Protein AF-A0A9D9LTX4-F1 (afdb_monomer_lite)

Sequence (232 aa):
MYSLSKQFLIIIICGILFLPLTAEAMNFDKITEIGYVGSPVQSPYHGFIISGENFNSGNAYLEPNATFDHRPLKTYKKGVARFGEGNDALFCKYDFNADFNRSVSFGGENNYITTLDGNDKKIYRLQNDANLPMYVIYHNYCVTDLKIVGKTKDGKWVNYIDSKKISDAYFGGNDAYKTDGGIMYNPPVCKGDAIIITYYRWTWKGETPTEGEFKLKWDSVAEWFGIEQTVY

pLDDT: mean 81.85, std 15.96, range [44.91, 97.88]

Foldseek 3Di:
DPPPPVVVVVCVVVVVVPPPPPPPWKWWDWKAFQWKWAFPPPDLPFAIQIPNFPDWPFDWDFDPPDDDPNDTTTHGQWTKTWTDDDQFIKIKTWHCPPDPQRKIFIWGDVDTADIDRRHIWTKIFIDIPVRWTWIWTDHQDAQWTTWIWTADPVGHIYTQDTSQVVCCVPVPHDQCPPPFWHKDWDDWTGDTQWIKIKMWIDTPPPDDIKIWIWTWGADPVVRHTDIDIDID

Structure (mmCIF, N/CA/C/O backbone):
data_AF-A0A9D9LTX4-F1
#
_entry.id   AF-A0A9D9LTX4-F1
#
loop_
_atom_site.group_PDB
_atom_site.id
_atom_site.type_symbol
_atom_site.label_atom_id
_atom_site.label_alt_id
_atom_site.label_comp_id
_atom_site.label_asym_id
_atom_site.label_entity_id
_atom_site.label_seq_id
_atom_site.pdbx_PDB_ins_code
_atom_site.Cartn_x
_atom_site.Cartn_y
_atom_site.Cartn_z
_atom_site.occupancy
_atom_site.B_iso_or_equiv
_atom_site.auth_seq_id
_atom_site.auth_comp_id
_atom_site.auth_asym_id
_atom_site.auth_atom_id
_atom_site.pdbx_PDB_model_num
ATOM 1 N N . MET A 1 1 ? -33.868 12.968 58.489 1.00 49.03 1 MET A N 1
ATOM 2 C CA . MET A 1 1 ? -33.720 13.689 57.203 1.00 49.03 1 MET A CA 1
ATOM 3 C C . MET A 1 1 ? -32.295 13.507 56.655 1.00 49.03 1 MET A C 1
ATOM 5 O O . MET A 1 1 ? -31.517 14.434 56.735 1.00 49.03 1 MET A O 1
ATOM 9 N N . TYR A 1 2 ? -31.908 12.325 56.143 1.00 44.91 2 TYR A N 1
ATOM 10 C CA . TYR A 1 2 ? -30.586 12.115 55.492 1.00 44.91 2 TYR A CA 1
ATOM 11 C C . TYR A 1 2 ? -30.590 10.981 54.436 1.00 44.91 2 TYR A C 1
ATOM 13 O O . TYR A 1 2 ? -29.561 10.374 54.162 1.00 44.91 2 TYR A O 1
ATOM 21 N N . SER A 1 3 ? -31.746 10.656 53.839 1.00 54.06 3 SER A N 1
ATOM 22 C CA . SER A 1 3 ? -31.863 9.498 52.927 1.00 54.06 3 SER A CA 1
ATOM 23 C C . SER A 1 3 ? -31.797 9.847 51.434 1.00 54.06 3 SER A C 1
ATOM 25 O O . SER A 1 3 ? -31.506 8.965 50.632 1.00 54.06 3 SER A O 1
ATOM 27 N N . LEU A 1 4 ? -32.052 11.102 51.040 1.00 52.03 4 LEU A N 1
ATOM 28 C CA . LEU A 1 4 ? -32.116 11.466 49.617 1.00 52.03 4 LEU A CA 1
ATOM 29 C C . LEU A 1 4 ? -30.736 11.633 48.956 1.00 52.03 4 LEU A C 1
ATOM 31 O O . LEU A 1 4 ? -30.603 11.374 47.764 1.00 52.03 4 LEU A O 1
ATOM 35 N N . SER A 1 5 ? -29.692 12.016 49.702 1.00 57.12 5 SER A N 1
ATOM 36 C CA . SER A 1 5 ? -28.378 12.318 49.106 1.00 57.12 5 SER A CA 1
ATOM 37 C C . SER A 1 5 ? -27.599 11.074 48.663 1.00 57.12 5 SER A C 1
ATOM 39 O O . SER A 1 5 ? -26.869 11.130 47.678 1.00 57.12 5 SER A O 1
ATOM 41 N N . LYS A 1 6 ? -27.781 9.929 49.337 1.00 51.69 6 LYS A N 1
ATOM 42 C CA . LYS A 1 6 ? -27.117 8.664 48.967 1.00 51.69 6 LYS A CA 1
ATOM 43 C C . LYS A 1 6 ? -27.754 7.997 47.746 1.00 51.69 6 LYS A C 1
ATOM 45 O O . LYS A 1 6 ? -27.035 7.433 46.930 1.00 51.69 6 LYS A O 1
ATOM 50 N N . GLN A 1 7 ? -29.076 8.094 47.593 1.00 56.03 7 GLN A N 1
ATOM 51 C CA . GLN A 1 7 ? -29.782 7.545 46.428 1.00 56.03 7 GLN A CA 1
ATOM 52 C C . GLN A 1 7 ? -29.447 8.316 45.144 1.00 56.03 7 GLN A C 1
ATOM 54 O O . GLN A 1 7 ? -29.228 7.696 44.108 1.00 56.03 7 GLN A O 1
ATOM 59 N N . PHE A 1 8 ? -29.300 9.643 45.223 1.00 57.28 8 PHE A N 1
ATOM 60 C CA . PHE A 1 8 ? -28.865 10.461 44.084 1.00 57.28 8 PHE A CA 1
ATOM 61 C C . PHE A 1 8 ? -27.435 10.137 43.626 1.00 57.28 8 PHE A C 1
ATOM 63 O O . PHE A 1 8 ? -27.173 10.067 42.428 1.00 57.28 8 PHE A O 1
ATOM 70 N N . LEU A 1 9 ? -26.516 9.882 44.564 1.00 56.31 9 LEU A N 1
ATOM 71 C CA . LEU A 1 9 ? -25.128 9.541 44.238 1.00 56.31 9 LEU A CA 1
ATOM 72 C C . LEU A 1 9 ? -25.011 8.168 43.547 1.00 56.31 9 LEU A C 1
ATOM 74 O O . LEU A 1 9 ? -24.238 8.017 42.606 1.00 56.31 9 LEU A O 1
ATOM 78 N N . ILE A 1 10 ? -25.809 7.183 43.976 1.00 59.06 10 ILE A N 1
ATOM 79 C CA . ILE A 1 10 ? -25.837 5.837 43.378 1.00 59.06 10 ILE A CA 1
ATOM 80 C C . ILE A 1 10 ? -26.387 5.881 41.946 1.00 59.06 10 ILE A C 1
ATOM 82 O O . ILE A 1 10 ? -25.838 5.226 41.067 1.00 59.06 10 ILE A O 1
ATOM 86 N N . ILE A 1 11 ? -27.413 6.696 41.682 1.00 59.97 11 ILE A N 1
ATOM 87 C CA . ILE A 1 11 ? -27.980 6.853 40.332 1.00 59.97 11 ILE A CA 1
ATOM 88 C C . ILE A 1 11 ? -26.972 7.505 39.375 1.00 59.97 11 ILE A C 1
ATOM 90 O O . ILE A 1 11 ? -26.876 7.085 38.226 1.00 59.97 11 ILE A O 1
ATOM 94 N N . ILE A 1 12 ? -26.175 8.473 39.839 1.00 59.88 12 ILE A N 1
ATOM 95 C CA . ILE A 1 12 ? -25.130 9.109 39.018 1.00 59.88 12 ILE A CA 1
ATOM 96 C C . ILE A 1 12 ? -23.986 8.127 38.728 1.00 59.88 12 ILE A C 1
ATOM 98 O O . ILE A 1 12 ? -23.536 8.034 37.589 1.00 59.88 12 ILE A O 1
ATOM 102 N N . ILE A 1 13 ? -23.550 7.345 39.721 1.00 58.16 13 ILE A N 1
ATOM 103 C CA . ILE A 1 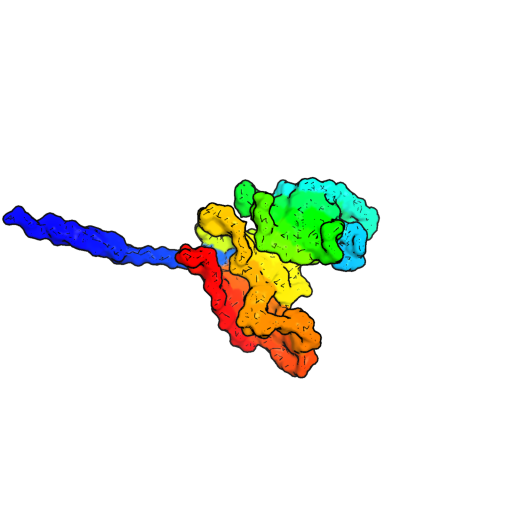13 ? -22.494 6.338 39.533 1.00 58.16 13 ILE A CA 1
ATOM 104 C C . ILE A 1 13 ? -22.964 5.225 38.584 1.00 58.16 13 ILE A C 1
ATOM 106 O O . ILE A 1 13 ? -22.226 4.852 37.677 1.00 58.16 13 ILE A O 1
ATOM 110 N N . CYS A 1 14 ? -24.203 4.742 38.713 1.00 54.53 14 CYS A N 1
ATOM 111 C CA . CYS A 1 14 ? -24.768 3.780 37.765 1.00 54.53 14 CYS A CA 1
ATOM 112 C C . CYS A 1 14 ? -24.981 4.397 36.370 1.00 54.53 14 CYS A C 1
ATOM 114 O O . CYS A 1 14 ? -24.669 3.752 35.378 1.00 54.53 14 CYS A O 1
ATOM 116 N N . GLY A 1 15 ? -25.433 5.650 36.267 1.00 54.94 15 GLY A N 1
ATOM 117 C CA . GLY A 1 15 ? -25.633 6.333 34.983 1.00 54.94 15 GLY A CA 1
ATOM 118 C C . GLY A 1 15 ? -24.342 6.558 34.188 1.00 54.94 15 GLY A C 1
ATOM 119 O O . GLY A 1 15 ? -24.368 6.498 32.964 1.00 54.94 15 GLY A O 1
ATOM 120 N N . ILE A 1 16 ? -23.207 6.753 34.867 1.00 55.53 16 ILE A N 1
ATOM 121 C CA . ILE A 1 16 ? -21.886 6.900 34.230 1.00 55.53 16 ILE A CA 1
ATOM 122 C C . ILE A 1 16 ? -21.288 5.530 33.854 1.00 55.53 16 ILE A C 1
ATOM 124 O O . ILE A 1 16 ? -20.602 5.423 32.841 1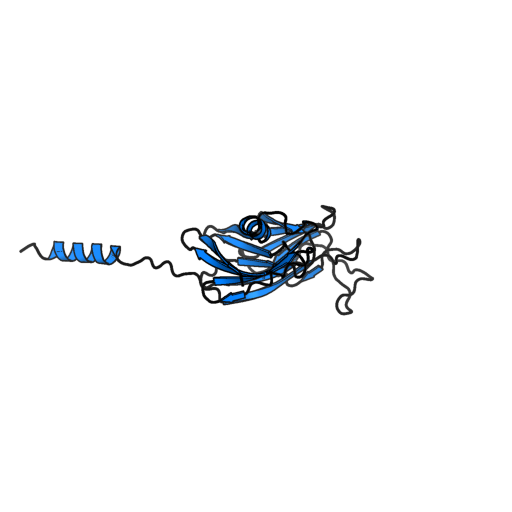.00 55.53 16 ILE A O 1
ATOM 128 N N . LEU A 1 17 ? -21.577 4.470 34.620 1.00 52.78 17 LEU A N 1
ATOM 129 C CA . LEU A 1 17 ? -21.091 3.105 34.354 1.00 52.78 17 LEU A CA 1
ATOM 130 C C . LEU A 1 17 ? -21.874 2.359 33.257 1.00 52.78 17 LEU A C 1
ATOM 132 O O . LEU A 1 17 ? -21.410 1.322 32.789 1.00 52.78 17 LEU A O 1
ATOM 136 N N . PHE A 1 18 ? -23.037 2.873 32.846 1.00 49.69 18 PHE A N 1
ATOM 137 C CA . PHE A 1 18 ? -23.875 2.307 31.781 1.00 49.69 18 PHE A CA 1
ATOM 138 C C . PHE A 1 18 ? -23.907 3.146 30.504 1.00 49.69 18 PHE A C 1
ATOM 140 O O . PHE A 1 18 ? -24.736 2.877 29.638 1.00 49.69 18 PHE A O 1
ATOM 147 N N . LEU A 1 19 ? -23.015 4.127 30.336 1.00 49.72 19 LEU A N 1
ATOM 148 C CA . LEU A 1 19 ? -22.720 4.584 28.984 1.00 49.72 19 LEU A CA 1
ATOM 149 C C . LEU A 1 19 ? -22.001 3.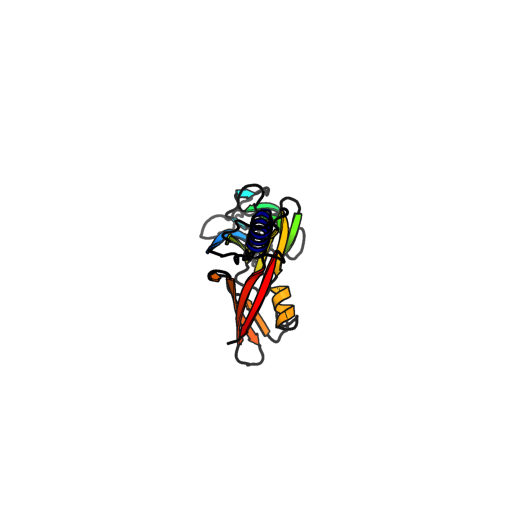419 28.300 1.00 49.72 19 LEU A C 1
ATOM 151 O O . LEU A 1 19 ? -20.870 3.118 28.696 1.00 49.72 19 LEU A O 1
ATOM 155 N N . PRO A 1 20 ? -22.618 2.717 27.327 1.00 47.72 20 PRO A N 1
ATOM 156 C CA . PRO A 1 20 ? -21.822 1.860 26.479 1.00 47.72 20 PRO A CA 1
ATOM 157 C C . PRO A 1 20 ? -20.746 2.776 25.904 1.00 47.72 20 PRO A C 1
ATOM 159 O O . PRO A 1 20 ? -21.056 3.772 25.250 1.00 47.72 20 PRO A O 1
ATOM 162 N N . LEU A 1 21 ? -19.478 2.472 26.176 1.00 48.31 21 LEU A N 1
ATOM 163 C CA . LEU A 1 21 ? -18.427 2.836 25.244 1.00 48.31 21 LEU A CA 1
ATOM 164 C C . LEU A 1 21 ? -18.799 2.100 23.960 1.00 48.31 21 LEU A C 1
ATOM 166 O O . LEU A 1 21 ? -18.381 0.967 23.733 1.00 48.31 21 LEU A O 1
ATOM 170 N N . THR A 1 22 ? -19.697 2.689 23.173 1.00 51.16 22 THR A N 1
ATOM 171 C CA . THR A 1 22 ? -19.919 2.276 21.806 1.00 51.16 22 THR A CA 1
ATOM 172 C C . THR A 1 22 ? -18.599 2.577 21.135 1.00 51.16 22 THR A C 1
ATOM 174 O O . THR A 1 22 ? -18.279 3.726 20.843 1.00 51.16 22 THR A O 1
ATOM 177 N N . ALA A 1 23 ? -17.777 1.542 21.004 1.00 60.19 23 ALA A N 1
ATOM 178 C CA . ALA A 1 23 ? -16.725 1.513 20.018 1.00 60.19 23 ALA A CA 1
ATOM 179 C C . ALA A 1 23 ? -17.424 1.712 18.672 1.00 60.19 23 ALA A C 1
ATOM 181 O O . ALA A 1 23 ? -17.946 0.762 18.091 1.00 60.19 23 ALA A O 1
ATOM 182 N N . GLU A 1 24 ? -17.566 2.968 18.251 1.00 69.94 24 GLU A N 1
ATOM 183 C CA . GLU A 1 24 ? -18.076 3.270 16.926 1.00 69.94 24 GLU A CA 1
ATOM 184 C C . GLU A 1 24 ? -17.109 2.630 15.932 1.00 69.94 24 GLU A C 1
ATOM 186 O O . GLU A 1 24 ? -15.892 2.833 15.996 1.00 69.94 24 GLU A O 1
ATOM 191 N N . ALA A 1 25 ? -17.651 1.761 15.079 1.00 81.56 25 ALA A N 1
ATOM 192 C CA . ALA A 1 25 ? -16.871 1.127 14.036 1.00 81.56 25 ALA A CA 1
ATOM 193 C C . ALA A 1 25 ? -16.362 2.221 13.092 1.00 81.56 25 ALA A C 1
ATOM 195 O O . ALA A 1 25 ? -17.138 3.069 12.654 1.00 81.56 25 ALA A O 1
ATOM 196 N N . MET A 1 26 ? -15.061 2.201 12.801 1.00 91.38 26 MET A N 1
ATOM 197 C CA . MET A 1 26 ? -14.450 3.152 11.875 1.00 91.38 26 MET A CA 1
ATOM 198 C C . MET A 1 26 ? -15.108 3.021 10.504 1.00 91.38 26 MET A C 1
ATOM 200 O O . MET A 1 26 ? -15.151 1.923 9.944 1.00 91.38 26 MET A O 1
ATOM 204 N N . ASN A 1 27 ? -15.578 4.136 9.953 1.00 94.00 27 ASN A N 1
ATOM 205 C CA . ASN A 1 27 ? -16.075 4.174 8.587 1.00 94.00 27 ASN A CA 1
ATOM 206 C C . ASN A 1 27 ? -14.956 4.532 7.618 1.00 94.00 27 ASN A C 1
ATOM 208 O O . ASN A 1 27 ? -14.113 5.394 7.878 1.00 94.00 27 ASN A O 1
ATOM 212 N N . PHE A 1 28 ? -15.003 3.895 6.455 1.00 95.06 28 PHE A N 1
ATOM 213 C CA . PHE A 1 28 ? -14.122 4.153 5.333 1.00 95.06 28 PHE A CA 1
ATOM 214 C C . PHE A 1 28 ? -14.908 4.851 4.228 1.00 95.06 28 PHE A C 1
ATOM 216 O O . PHE A 1 28 ? -15.938 4.354 3.775 1.00 95.06 28 PHE A O 1
ATOM 223 N N . ASP A 1 29 ? -14.406 5.998 3.778 1.00 92.38 29 ASP A N 1
ATOM 224 C CA . ASP A 1 29 ? -15.062 6.802 2.741 1.00 92.38 29 ASP A CA 1
ATOM 225 C C . ASP A 1 29 ? -14.606 6.351 1.348 1.00 92.38 29 ASP A C 1
ATOM 227 O O . ASP A 1 29 ? -15.353 5.743 0.581 1.00 92.38 29 ASP A O 1
ATOM 231 N N . LYS A 1 30 ? -13.326 6.575 1.035 1.00 93.44 30 LYS A N 1
ATOM 232 C CA . LYS A 1 30 ? -12.768 6.293 -0.291 1.00 93.44 30 LYS A CA 1
ATOM 233 C C . LYS A 1 30 ? -11.300 5.900 -0.265 1.00 93.44 30 LYS A C 1
ATOM 235 O O . LYS A 1 30 ? -10.542 6.272 0.631 1.00 93.44 30 LYS A O 1
ATOM 240 N N . ILE A 1 31 ? -10.896 5.211 -1.327 1.00 95.19 31 ILE A N 1
ATOM 241 C CA . ILE A 1 31 ? -9.507 4.881 -1.650 1.00 95.19 31 ILE A CA 1
ATOM 242 C C . ILE A 1 31 ? -9.131 5.701 -2.886 1.00 95.19 31 ILE A C 1
ATOM 244 O O . ILE A 1 31 ? -9.703 5.515 -3.956 1.00 95.19 31 ILE A O 1
ATOM 248 N N . THR A 1 32 ? -8.210 6.653 -2.730 1.00 95.25 32 THR A N 1
ATOM 249 C CA . THR A 1 32 ? -7.804 7.573 -3.812 1.00 95.25 32 THR A CA 1
ATOM 250 C C . THR A 1 32 ? -6.368 7.291 -4.222 1.00 95.25 32 THR A C 1
ATOM 252 O O . THR A 1 32 ? -5.506 7.250 -3.350 1.00 95.25 32 THR A O 1
ATOM 255 N N . GLU A 1 33 ? -6.092 7.119 -5.517 1.00 95.31 33 GLU A N 1
ATOM 256 C CA . GLU A 1 33 ? -4.716 6.970 -6.015 1.00 95.31 33 GLU A CA 1
ATOM 257 C C . GLU A 1 33 ? -3.953 8.277 -5.761 1.00 95.31 33 GLU A C 1
ATOM 259 O O . GLU A 1 33 ? -4.426 9.354 -6.119 1.00 95.31 33 GLU A O 1
ATOM 264 N N . ILE A 1 34 ? -2.798 8.188 -5.105 1.00 96.25 34 ILE A N 1
ATOM 265 C CA . ILE A 1 34 ? -1.944 9.341 -4.787 1.00 96.25 34 ILE A CA 1
ATOM 266 C C . ILE A 1 34 ? -0.558 9.231 -5.408 1.00 96.25 34 ILE A C 1
ATOM 268 O O . ILE A 1 34 ? 0.210 10.184 -5.350 1.00 96.25 34 ILE A O 1
ATOM 272 N N . GLY A 1 35 ? -0.209 8.080 -5.973 1.00 95.19 35 GLY A N 1
ATOM 273 C CA . GLY A 1 35 ? 1.070 7.940 -6.629 1.00 95.19 35 GLY A CA 1
ATOM 274 C C . GLY A 1 35 ? 1.341 6.553 -7.164 1.00 95.19 35 GLY A C 1
ATOM 275 O O . GLY A 1 35 ? 0.528 5.633 -7.068 1.00 95.19 35 GLY A O 1
ATOM 276 N N . TYR A 1 36 ? 2.526 6.435 -7.735 1.00 93.19 36 TYR A N 1
ATOM 277 C CA . TYR A 1 36 ? 2.998 5.249 -8.415 1.00 93.19 36 TYR A CA 1
ATOM 278 C C . TYR A 1 36 ? 4.510 5.123 -8.252 1.00 93.19 36 TYR A C 1
ATOM 280 O O . TYR A 1 36 ? 5.230 6.124 -8.301 1.00 93.19 36 TYR A O 1
ATOM 288 N N . VAL A 1 37 ? 4.977 3.888 -8.086 1.00 91.25 37 VAL A N 1
ATOM 289 C CA . VAL A 1 37 ? 6.390 3.512 -8.132 1.00 91.25 37 VAL A CA 1
ATOM 290 C C . VAL A 1 37 ? 6.506 2.214 -8.914 1.00 91.25 37 VAL A C 1
ATOM 292 O O . VAL A 1 37 ? 5.950 1.199 -8.509 1.00 91.25 37 VAL A O 1
ATOM 295 N N . GLY A 1 38 ? 7.259 2.212 -10.005 1.00 87.31 38 GLY A N 1
ATOM 296 C CA . GLY A 1 38 ? 7.461 0.993 -10.781 1.00 87.31 38 GLY A CA 1
ATOM 297 C C . GLY A 1 38 ? 8.681 1.072 -11.677 1.00 87.31 38 GLY A C 1
ATOM 298 O O . GLY A 1 38 ? 9.000 2.131 -12.206 1.00 87.31 38 GLY A O 1
ATOM 299 N N . SER A 1 39 ? 9.375 -0.044 -11.854 1.00 78.75 39 SER A N 1
ATOM 300 C CA . SER A 1 39 ? 10.361 -0.217 -12.915 1.00 78.75 39 SER A CA 1
ATOM 301 C C . SER A 1 39 ? 9.726 -1.053 -14.029 1.00 78.75 39 SER A C 1
ATOM 303 O O . SER A 1 39 ? 9.216 -2.136 -13.744 1.00 78.75 39 SER A O 1
ATOM 305 N N . PRO A 1 40 ? 9.746 -0.598 -15.293 1.00 67.31 40 PRO A N 1
ATOM 306 C CA . PRO A 1 40 ? 9.158 -1.360 -16.384 1.00 67.31 40 PRO A CA 1
ATOM 307 C C . PRO A 1 40 ? 9.880 -2.706 -16.548 1.00 67.31 40 PRO A C 1
ATOM 309 O O . PRO A 1 40 ? 11.090 -2.771 -16.787 1.00 67.31 40 PRO A O 1
ATOM 312 N N . VAL A 1 41 ? 9.103 -3.787 -16.444 1.00 58.03 41 VAL A N 1
ATOM 313 C CA . VAL A 1 41 ? 9.568 -5.187 -16.382 1.00 58.03 41 VAL A CA 1
ATOM 314 C C . VAL A 1 41 ? 10.417 -5.591 -17.597 1.00 58.03 41 VAL A C 1
ATOM 316 O O . VAL A 1 41 ? 11.310 -6.427 -17.489 1.00 58.03 41 VAL A O 1
ATOM 319 N N . GLN A 1 42 ? 10.185 -4.978 -18.760 1.00 55.62 42 GLN A N 1
ATOM 320 C CA . GLN A 1 42 ? 10.788 -5.399 -20.029 1.00 55.62 42 GLN A CA 1
ATOM 321 C C . GLN A 1 42 ? 12.134 -4.743 -20.367 1.00 55.62 42 GLN A C 1
ATOM 323 O O . GLN A 1 42 ? 12.657 -4.989 -21.452 1.00 55.62 42 GLN A O 1
ATOM 328 N N . SER A 1 43 ? 12.727 -3.937 -19.479 1.00 56.00 43 SER A N 1
ATOM 329 C CA . SER A 1 43 ? 14.043 -3.355 -19.762 1.00 56.00 43 SER A CA 1
ATOM 330 C C . SER A 1 43 ? 15.016 -3.451 -18.585 1.00 56.00 43 SER A C 1
ATOM 332 O O . SER A 1 43 ? 14.722 -2.976 -17.483 1.00 56.00 43 SER A O 1
ATOM 334 N N . PRO A 1 44 ? 16.207 -4.045 -18.788 1.00 54.19 44 PRO A N 1
ATOM 335 C CA . PRO A 1 44 ? 17.265 -4.105 -17.783 1.00 54.19 44 PRO A CA 1
ATOM 336 C C . PRO A 1 44 ? 17.937 -2.754 -17.499 1.00 54.19 44 PRO A C 1
ATOM 338 O O . PRO A 1 44 ? 18.729 -2.669 -16.565 1.00 54.19 44 PRO A O 1
ATOM 341 N N . TYR A 1 45 ? 17.619 -1.702 -18.260 1.00 57.56 45 TYR A N 1
ATOM 342 C CA . TYR A 1 45 ? 18.286 -0.398 -18.161 1.00 57.56 45 TYR A CA 1
ATOM 343 C C . TYR A 1 45 ? 17.440 0.695 -17.493 1.00 57.56 45 TYR A C 1
ATOM 345 O O . TYR A 1 45 ? 17.972 1.750 -17.138 1.00 57.56 45 TYR A O 1
ATOM 353 N N . HIS A 1 46 ? 16.150 0.429 -17.272 1.00 72.06 46 HIS A N 1
ATOM 354 C CA . HIS A 1 46 ? 15.199 1.456 -16.863 1.00 72.06 46 HIS A CA 1
ATOM 355 C C . HIS A 1 46 ? 15.134 1.558 -15.342 1.00 72.06 46 HIS A C 1
ATOM 357 O O . HIS A 1 46 ? 14.729 0.608 -14.672 1.00 72.06 46 HIS A O 1
ATOM 363 N N . GLY A 1 47 ? 15.488 2.725 -14.800 1.00 83.94 47 GLY A N 1
ATOM 364 C CA . GLY A 1 47 ? 15.301 3.031 -13.383 1.00 83.94 47 GLY A CA 1
ATOM 365 C C . GLY A 1 47 ? 13.823 3.002 -12.970 1.00 83.94 47 GLY A C 1
ATOM 366 O O . GLY A 1 47 ? 12.927 2.677 -13.749 1.00 83.94 47 GLY A O 1
ATOM 367 N N . PHE A 1 48 ? 13.546 3.374 -11.729 1.00 88.56 48 PHE A N 1
ATOM 368 C CA . PHE A 1 48 ? 12.181 3.545 -11.252 1.00 88.56 48 PHE A CA 1
ATOM 369 C C . PHE A 1 48 ? 11.518 4.750 -11.908 1.00 88.56 48 PHE A C 1
ATOM 371 O O . PHE A 1 48 ? 12.102 5.830 -11.976 1.00 88.56 48 PHE A O 1
ATOM 378 N N . ILE A 1 49 ? 10.282 4.563 -12.342 1.00 89.56 49 ILE A N 1
ATOM 379 C CA . ILE A 1 49 ? 9.319 5.613 -12.639 1.00 89.56 49 ILE A CA 1
ATOM 380 C C . ILE A 1 49 ? 8.587 5.909 -11.333 1.00 89.56 49 ILE A C 1
ATOM 382 O O . ILE A 1 49 ? 8.107 4.995 -10.660 1.00 89.56 49 ILE A O 1
ATOM 386 N N . ILE A 1 50 ? 8.527 7.187 -10.976 1.00 91.81 50 ILE A N 1
ATOM 387 C CA . ILE A 1 50 ? 7.880 7.679 -9.762 1.00 91.81 50 ILE A CA 1
ATOM 388 C C . ILE A 1 50 ? 6.984 8.840 -10.176 1.00 91.81 50 ILE A C 1
ATOM 390 O O . ILE A 1 50 ? 7.413 9.695 -10.954 1.00 91.81 50 ILE A O 1
ATOM 394 N N . SER A 1 51 ? 5.733 8.827 -9.721 1.00 92.38 51 SER A N 1
ATOM 395 C CA . SER A 1 51 ? 4.787 9.912 -9.991 1.00 92.38 51 SER A CA 1
ATOM 396 C C . SER A 1 51 ? 3.792 10.100 -8.854 1.00 92.38 51 SER A C 1
ATOM 398 O O . SER A 1 51 ? 3.408 9.127 -8.206 1.00 92.38 51 SER A O 1
ATOM 400 N N . GLY A 1 52 ? 3.308 11.332 -8.676 1.00 93.50 52 GLY A N 1
ATOM 401 C CA . GLY A 1 52 ? 2.359 11.705 -7.618 1.00 93.50 52 GLY A CA 1
ATOM 402 C C . GLY A 1 52 ? 3.026 11.990 -6.269 1.00 93.50 52 GLY A C 1
ATOM 403 O O . GLY A 1 52 ? 2.358 12.338 -5.299 1.00 93.50 52 GLY A O 1
ATOM 404 N N . GLU A 1 53 ? 4.349 11.880 -6.194 1.00 94.50 53 GLU A N 1
ATOM 405 C CA . GLU A 1 53 ? 5.112 12.180 -4.998 1.00 94.50 53 GLU A CA 1
ATOM 406 C C . GLU A 1 53 ? 5.180 13.689 -4.716 1.00 94.50 53 GLU A C 1
ATOM 408 O O . GLU A 1 53 ? 5.333 14.519 -5.611 1.00 94.50 53 GLU A O 1
ATOM 413 N N . ASN A 1 54 ? 5.127 14.056 -3.436 1.00 95.31 54 ASN A N 1
ATOM 414 C CA . ASN A 1 54 ? 5.343 15.429 -2.977 1.00 95.31 54 ASN A CA 1
ATOM 415 C C . ASN A 1 54 ? 6.836 15.788 -2.924 1.00 95.31 54 ASN A C 1
ATOM 417 O O . ASN A 1 54 ? 7.196 16.963 -2.876 1.00 95.31 54 ASN A O 1
ATOM 421 N N . PHE A 1 55 ? 7.701 14.776 -2.861 1.00 94.81 55 PHE A N 1
ATOM 422 C CA . PHE A 1 55 ? 9.149 14.924 -2.792 1.00 94.81 55 PHE A CA 1
ATOM 423 C C . PHE A 1 55 ? 9.837 13.665 -3.318 1.00 94.81 55 PHE A C 1
ATOM 425 O O . PHE A 1 55 ? 9.369 12.552 -3.073 1.00 94.81 55 PHE A O 1
ATOM 432 N N . ASN A 1 56 ? 10.986 13.847 -3.968 1.00 95.94 56 ASN A N 1
ATOM 433 C CA . ASN A 1 56 ? 11.852 12.765 -4.410 1.00 95.94 56 ASN A CA 1
ATOM 434 C C . ASN A 1 56 ? 13.325 13.170 -4.265 1.00 95.94 56 ASN A C 1
ATOM 436 O O . ASN A 1 56 ? 13.745 14.169 -4.846 1.00 95.94 56 ASN A O 1
ATOM 440 N N . SER A 1 57 ? 14.113 12.397 -3.514 1.00 96.38 57 SER A N 1
ATOM 441 C CA . SER A 1 57 ? 15.551 12.657 -3.343 1.00 96.38 57 SER A CA 1
ATOM 442 C C . SER A 1 57 ? 16.430 12.074 -4.452 1.00 96.38 57 SER A C 1
ATOM 444 O O . SER A 1 57 ? 17.638 12.316 -4.468 1.00 96.38 57 SER A O 1
ATOM 446 N N . GLY A 1 58 ? 15.863 11.273 -5.356 1.00 93.25 58 GLY A N 1
ATOM 447 C CA . GLY A 1 58 ? 16.623 10.660 -6.435 1.00 93.25 58 GLY A CA 1
ATOM 448 C C . GLY A 1 58 ? 17.019 11.660 -7.516 1.00 93.25 58 GLY A C 1
ATOM 449 O O . GLY A 1 58 ? 16.266 12.566 -7.873 1.00 93.25 58 GLY A O 1
ATOM 450 N N . ASN A 1 59 ? 18.189 11.438 -8.109 1.00 92.00 59 ASN A N 1
ATOM 451 C CA . ASN A 1 59 ? 18.612 12.184 -9.287 1.00 92.00 59 ASN A CA 1
ATOM 452 C C . ASN A 1 59 ? 17.889 11.636 -10.520 1.00 92.00 59 ASN A C 1
ATOM 454 O O . ASN A 1 59 ? 18.178 10.521 -10.965 1.00 92.00 59 ASN A O 1
ATOM 458 N N . ALA A 1 60 ? 16.955 12.424 -11.051 1.00 87.81 60 ALA A N 1
ATOM 459 C CA . ALA A 1 60 ? 16.261 12.100 -12.288 1.00 87.81 60 ALA A CA 1
ATOM 460 C C . ALA A 1 60 ? 17.241 12.116 -13.465 1.00 87.81 60 ALA A C 1
ATOM 462 O O . ALA A 1 60 ? 18.048 13.037 -13.602 1.00 87.81 60 ALA A O 1
ATOM 463 N N . TYR A 1 61 ? 17.117 11.142 -14.357 1.00 84.62 61 TYR A N 1
ATOM 464 C CA . TYR A 1 61 ? 17.727 11.195 -15.678 1.00 84.62 61 TYR A CA 1
ATOM 465 C C . TYR A 1 61 ? 16.665 10.915 -16.736 1.00 84.62 61 TYR A C 1
ATOM 467 O O . TYR A 1 61 ? 15.683 10.212 -16.491 1.00 84.62 61 TYR A O 1
ATOM 475 N N . LEU A 1 62 ? 16.835 11.542 -17.899 1.00 78.81 62 LEU A N 1
ATOM 476 C CA . LEU A 1 62 ? 16.015 11.242 -19.063 1.00 78.81 62 LEU A CA 1
ATOM 477 C C . LEU A 1 62 ? 16.588 10.008 -19.732 1.00 78.81 62 LEU A C 1
ATOM 479 O O . LEU A 1 62 ? 17.786 9.944 -20.013 1.00 78.81 62 LEU A O 1
ATOM 483 N N . GLU A 1 63 ? 15.725 9.047 -20.000 1.00 70.56 63 GLU A N 1
ATOM 484 C CA . GLU A 1 63 ? 16.116 7.852 -20.716 1.00 70.56 63 GLU A CA 1
ATOM 485 C C . GLU A 1 63 ? 15.874 8.057 -22.220 1.00 70.56 63 GLU A C 1
ATOM 487 O O . GLU A 1 63 ? 14.724 8.246 -22.620 1.00 70.56 63 GLU A O 1
ATOM 492 N N . PRO A 1 64 ? 16.921 8.048 -23.072 1.00 58.38 64 PRO A N 1
ATOM 493 C CA . PRO A 1 64 ? 16.812 8.497 -24.465 1.00 58.38 64 PRO A CA 1
ATOM 494 C C . PRO A 1 64 ? 15.829 7.699 -25.334 1.00 58.38 64 PRO A C 1
ATOM 496 O O . PRO A 1 64 ? 15.415 8.193 -26.376 1.00 58.38 64 PRO A O 1
ATOM 499 N N . ASN A 1 65 ? 15.450 6.489 -24.904 1.00 61.28 65 ASN A N 1
ATOM 500 C CA . ASN A 1 65 ? 14.629 5.550 -25.675 1.00 61.28 65 ASN A CA 1
ATOM 501 C C . ASN A 1 65 ? 13.404 5.021 -24.910 1.00 61.28 65 ASN A C 1
ATOM 503 O O . ASN A 1 65 ? 12.667 4.196 -25.447 1.00 61.28 65 ASN A O 1
ATOM 507 N N . ALA A 1 66 ? 13.175 5.461 -23.668 1.00 60.97 66 ALA A N 1
ATOM 508 C CA . ALA A 1 66 ? 11.996 5.061 -22.910 1.00 60.97 66 ALA A CA 1
ATOM 509 C C . ALA A 1 66 ? 10.944 6.168 -23.016 1.00 60.97 66 ALA A C 1
ATOM 511 O O . ALA A 1 66 ? 11.105 7.261 -22.469 1.00 60.97 66 ALA A O 1
ATOM 512 N N . THR A 1 67 ? 9.857 5.881 -23.732 1.00 59.84 67 THR A N 1
ATOM 513 C CA . THR A 1 67 ? 8.694 6.765 -23.795 1.00 59.84 67 THR A CA 1
ATOM 514 C C . THR A 1 67 ? 7.498 6.120 -23.117 1.00 59.84 67 THR A C 1
ATOM 516 O O . THR A 1 67 ? 7.149 4.988 -23.441 1.00 59.84 67 THR A O 1
ATOM 519 N N . PHE A 1 68 ? 6.838 6.857 -22.231 1.00 56.75 68 PHE A N 1
ATOM 520 C CA . PHE A 1 68 ? 5.505 6.528 -21.730 1.00 56.75 68 PHE A CA 1
ATOM 521 C C . PHE A 1 68 ? 4.565 7.602 -22.245 1.00 56.75 68 PHE A C 1
ATOM 523 O O . PHE A 1 68 ? 4.868 8.788 -22.100 1.00 56.75 68 PHE A O 1
ATOM 530 N N . ASP A 1 69 ? 3.486 7.194 -22.912 1.00 56.88 69 ASP A N 1
ATOM 531 C CA . ASP A 1 69 ? 2.553 8.125 -23.559 1.00 56.88 69 ASP A CA 1
ATOM 532 C C . ASP A 1 69 ? 3.272 9.157 -24.462 1.00 56.88 69 ASP A C 1
ATOM 534 O O . ASP A 1 69 ? 3.079 10.368 -24.369 1.00 56.88 69 ASP A O 1
ATOM 538 N N . HIS A 1 70 ? 4.204 8.671 -25.294 1.00 58.59 70 HIS A N 1
ATOM 539 C CA . HIS A 1 70 ? 4.998 9.473 -26.239 1.00 58.59 70 HIS A CA 1
ATOM 540 C C . HIS A 1 70 ? 5.873 10.585 -25.624 1.00 58.59 70 HIS A C 1
ATOM 542 O O . HIS A 1 70 ? 6.357 11.455 -26.350 1.00 58.59 70 HIS A O 1
ATOM 548 N N . ARG A 1 71 ? 6.134 10.561 -24.310 1.00 57.59 71 ARG A N 1
ATOM 549 C CA . ARG A 1 71 ? 7.021 11.523 -23.634 1.00 57.59 71 ARG A CA 1
ATOM 550 C C . ARG A 1 71 ? 8.269 10.842 -23.080 1.00 57.59 71 ARG A C 1
ATOM 552 O O . ARG A 1 71 ? 8.156 9.712 -22.605 1.00 57.59 71 ARG A O 1
ATOM 559 N N . PRO A 1 72 ? 9.433 11.522 -23.082 1.00 62.25 72 PRO A N 1
ATOM 560 C CA . PRO A 1 72 ? 10.632 11.023 -22.420 1.00 62.25 72 PRO A CA 1
ATOM 561 C C . PRO A 1 72 ? 10.340 10.696 -20.956 1.00 62.25 72 PRO A C 1
ATOM 563 O O . PRO A 1 72 ? 9.876 11.555 -20.199 1.00 62.25 72 PRO A O 1
ATOM 566 N N . LEU A 1 73 ? 10.610 9.456 -20.560 1.00 73.62 73 LEU A N 1
ATOM 567 C CA . LEU A 1 73 ? 10.450 9.022 -19.182 1.00 73.62 73 LEU A CA 1
ATOM 568 C C . LEU A 1 73 ? 11.582 9.585 -18.321 1.00 73.62 73 LEU A C 1
ATOM 570 O O . LEU A 1 73 ? 12.766 9.381 -18.601 1.00 73.62 73 LEU A O 1
ATOM 574 N N . LYS A 1 74 ? 11.202 10.282 -17.247 1.00 82.12 74 LYS A N 1
ATOM 575 C CA . LYS A 1 74 ? 12.108 10.568 -16.134 1.00 82.12 74 LYS A CA 1
ATOM 576 C C . LYS A 1 74 ? 12.181 9.323 -15.266 1.00 82.12 74 LYS A C 1
ATOM 578 O O . LYS A 1 74 ? 11.157 8.888 -14.740 1.00 82.12 74 LYS A O 1
ATOM 583 N N . THR A 1 75 ? 13.378 8.774 -15.121 1.00 87.12 75 THR A N 1
ATOM 584 C CA . THR A 1 75 ? 13.614 7.600 -14.282 1.00 87.12 75 THR A CA 1
ATOM 585 C C . THR A 1 75 ? 14.664 7.894 -13.216 1.00 87.12 75 THR A C 1
ATOM 587 O O . THR A 1 75 ? 15.430 8.861 -13.298 1.00 87.12 75 THR A O 1
ATOM 590 N N . TYR A 1 76 ? 14.663 7.072 -12.168 1.00 90.19 76 TYR A N 1
ATOM 591 C CA . TYR A 1 76 ? 15.494 7.240 -10.982 1.00 90.19 76 TYR A CA 1
ATOM 592 C C . TYR A 1 76 ? 16.168 5.915 -10.626 1.00 90.19 76 TYR A C 1
ATOM 594 O O . TYR A 1 76 ? 15.506 4.889 -10.503 1.00 90.19 76 TYR A O 1
ATOM 602 N N . LYS A 1 77 ? 17.488 5.906 -10.408 1.00 88.88 77 LYS A N 1
ATOM 603 C CA . LYS A 1 77 ? 18.172 4.668 -9.982 1.00 88.88 77 LYS A CA 1
ATOM 604 C C . LYS A 1 77 ? 17.952 4.370 -8.509 1.00 88.88 77 LYS A C 1
ATOM 606 O O . LYS A 1 77 ? 17.746 3.226 -8.145 1.00 88.88 77 LYS A O 1
ATOM 611 N N . LYS A 1 78 ? 18.043 5.384 -7.657 1.00 92.00 78 LYS A N 1
ATOM 612 C CA . LYS A 1 78 ? 17.900 5.232 -6.211 1.00 92.00 78 LYS A CA 1
ATOM 613 C C . LYS A 1 78 ? 17.455 6.534 -5.577 1.00 92.00 78 LYS A C 1
ATOM 615 O O . LYS A 1 78 ? 17.764 7.604 -6.106 1.00 92.00 78 LYS A O 1
ATOM 620 N N . GLY A 1 79 ? 16.797 6.433 -4.434 1.00 94.69 79 GLY A N 1
ATOM 621 C CA . GLY A 1 79 ? 16.337 7.585 -3.681 1.00 94.69 79 GLY A CA 1
ATOM 622 C C . GLY A 1 79 ? 15.240 7.224 -2.695 1.00 94.69 79 GLY A C 1
ATOM 623 O O . GLY A 1 79 ? 15.005 6.057 -2.372 1.00 94.69 79 GLY A O 1
ATOM 624 N N . VAL A 1 80 ? 14.584 8.268 -2.206 1.00 96.88 80 VAL A N 1
ATOM 625 C CA . VAL A 1 80 ? 13.419 8.183 -1.337 1.00 96.88 80 VAL A CA 1
ATOM 626 C C . VAL A 1 80 ? 12.359 9.123 -1.893 1.00 96.88 80 VAL A C 1
ATOM 628 O O . VAL A 1 80 ? 12.609 10.321 -2.039 1.00 96.88 80 VAL A O 1
ATOM 631 N N . ALA A 1 81 ? 11.195 8.571 -2.212 1.00 97.06 81 ALA A N 1
ATOM 632 C CA . ALA A 1 81 ? 10.011 9.327 -2.591 1.00 97.06 81 ALA A CA 1
ATOM 633 C C . ALA A 1 81 ? 9.066 9.451 -1.393 1.00 97.06 81 ALA A C 1
ATOM 635 O O . ALA A 1 81 ? 8.968 8.532 -0.578 1.00 97.06 81 ALA A O 1
ATOM 636 N N . ARG A 1 82 ? 8.372 10.583 -1.285 1.00 97.62 82 ARG A N 1
ATOM 637 C CA . ARG A 1 82 ? 7.382 10.850 -0.240 1.00 97.62 82 ARG A CA 1
ATOM 638 C C . ARG A 1 82 ? 6.013 11.063 -0.872 1.00 97.62 82 ARG A C 1
ATOM 640 O O . ARG A 1 82 ? 5.851 11.964 -1.691 1.00 97.62 82 ARG A O 1
ATOM 647 N N . PHE A 1 83 ? 5.031 10.294 -0.428 1.00 97.31 83 PHE A N 1
ATOM 648 C CA . PHE A 1 83 ? 3.641 10.378 -0.861 1.00 97.31 83 PHE A CA 1
ATOM 649 C C . PHE A 1 83 ? 2.774 10.893 0.286 1.00 97.31 83 PHE A C 1
ATOM 651 O O . PHE A 1 83 ? 2.767 10.321 1.376 1.00 97.31 83 PHE A O 1
ATOM 658 N N . GLY A 1 84 ? 2.040 11.977 0.046 1.00 92.44 84 GLY A N 1
ATOM 659 C CA . GLY A 1 84 ? 1.236 12.642 1.063 1.00 92.44 84 GLY A CA 1
ATOM 660 C C . GLY A 1 84 ? 1.988 13.724 1.847 1.00 92.44 84 GLY A C 1
ATOM 661 O O . GLY A 1 84 ? 3.128 14.120 1.559 1.00 92.44 84 GLY A O 1
ATOM 662 N N . GLU A 1 85 ? 1.309 14.247 2.863 1.00 87.94 85 GLU A N 1
ATOM 663 C CA . GLU A 1 85 ? 1.690 15.484 3.542 1.00 87.94 85 GLU A CA 1
ATOM 664 C C . GLU A 1 85 ? 2.044 15.289 5.016 1.00 87.94 85 GLU A C 1
ATOM 666 O O . GLU A 1 85 ? 1.541 14.392 5.690 1.00 87.94 85 GLU A O 1
ATOM 671 N N . GLY A 1 86 ? 2.915 16.174 5.507 1.00 88.81 86 GLY A N 1
ATOM 672 C CA . GLY A 1 86 ? 3.296 16.246 6.914 1.00 88.81 86 GLY A CA 1
ATOM 673 C C . GLY A 1 86 ? 3.953 14.975 7.448 1.00 88.81 86 GLY A C 1
ATOM 674 O O . GLY A 1 86 ? 4.573 14.205 6.713 1.00 88.81 86 GLY A O 1
ATOM 675 N N . ASN A 1 87 ? 3.799 14.766 8.754 1.00 88.88 87 ASN A N 1
ATOM 676 C CA . ASN A 1 87 ? 4.394 13.637 9.470 1.00 88.88 87 ASN A CA 1
ATOM 677 C C . ASN A 1 87 ? 3.752 12.294 9.104 1.00 88.88 87 ASN A C 1
ATOM 679 O O . ASN A 1 87 ? 4.301 11.247 9.440 1.00 88.88 87 ASN A O 1
ATOM 683 N N . ASP A 1 88 ? 2.598 12.315 8.441 1.00 93.06 88 ASP A N 1
ATOM 684 C CA . ASP A 1 88 ? 1.787 11.143 8.105 1.00 93.06 88 ASP A CA 1
ATOM 685 C C . ASP A 1 88 ? 2.013 10.640 6.682 1.00 93.06 88 ASP A C 1
ATOM 687 O O . ASP A 1 88 ? 1.369 9.683 6.248 1.00 93.06 88 ASP A O 1
ATOM 691 N N . ALA A 1 89 ? 2.939 11.270 5.961 1.00 96.12 89 ALA A N 1
ATOM 692 C CA . ALA A 1 89 ? 3.322 10.872 4.623 1.00 96.12 89 ALA A CA 1
ATOM 693 C C . ALA A 1 89 ? 3.976 9.481 4.605 1.00 96.12 89 ALA A C 1
ATOM 695 O O . ALA A 1 89 ? 4.775 9.134 5.478 1.00 96.12 89 ALA A O 1
ATOM 696 N N . LEU A 1 90 ? 3.660 8.709 3.568 1.00 97.88 90 LEU A N 1
ATOM 697 C CA . LEU A 1 90 ? 4.290 7.427 3.285 1.00 97.88 90 LEU A CA 1
ATOM 698 C C . LEU A 1 90 ? 5.603 7.659 2.533 1.00 97.88 90 LEU A C 1
ATOM 700 O O . LEU A 1 90 ? 5.633 8.336 1.504 1.00 97.88 90 LEU A O 1
ATOM 704 N N . PHE A 1 91 ? 6.686 7.060 3.011 1.00 97.88 91 PHE A N 1
ATOM 705 C CA . PHE A 1 91 ? 7.991 7.097 2.364 1.00 97.88 91 PHE A CA 1
ATOM 706 C C . PHE A 1 91 ? 8.244 5.792 1.617 1.00 97.88 91 PHE A C 1
ATOM 708 O O . PHE A 1 91 ? 7.976 4.708 2.132 1.00 97.88 91 PHE A O 1
ATOM 715 N N . CYS A 1 92 ? 8.795 5.910 0.413 1.00 96.94 92 CYS A N 1
ATOM 716 C CA . CYS A 1 92 ? 9.223 4.804 -0.428 1.00 96.94 92 CYS A CA 1
ATOM 717 C C . CYS A 1 92 ? 10.720 4.926 -0.700 1.00 96.94 92 CYS A C 1
ATOM 719 O O . CYS A 1 92 ? 11.142 5.800 -1.460 1.00 96.94 92 CYS A O 1
ATOM 721 N N . LYS A 1 93 ? 11.527 4.041 -0.117 1.00 95.81 93 LYS A N 1
ATOM 722 C CA . LYS A 1 93 ? 12.936 3.882 -0.482 1.00 95.81 93 LYS A CA 1
ATOM 723 C C . LYS A 1 93 ? 13.037 2.932 -1.661 1.00 95.81 93 LYS A C 1
ATOM 725 O O . LYS A 1 93 ? 12.455 1.854 -1.636 1.00 95.81 93 LYS A O 1
ATOM 730 N N . TYR A 1 94 ? 13.807 3.317 -2.663 1.00 92.69 94 TYR A N 1
ATOM 731 C CA . TYR A 1 94 ? 14.019 2.513 -3.856 1.00 92.69 94 TYR A CA 1
ATOM 732 C C . TYR A 1 94 ? 15.503 2.522 -4.222 1.00 92.69 94 TYR A C 1
ATOM 734 O O . TYR A 1 94 ? 16.185 3.543 -4.090 1.00 92.69 94 TYR A O 1
ATOM 742 N N . ASP A 1 95 ? 16.015 1.375 -4.658 1.00 89.12 95 ASP A N 1
ATOM 743 C CA . ASP A 1 95 ? 17.374 1.242 -5.182 1.00 89.12 95 ASP A CA 1
ATOM 744 C C . ASP A 1 95 ? 17.415 0.143 -6.243 1.00 89.12 95 ASP A C 1
ATOM 746 O O . ASP A 1 95 ? 17.243 -1.041 -5.967 1.00 89.12 95 ASP A O 1
ATOM 750 N N . PHE A 1 96 ? 17.631 0.564 -7.482 1.00 82.12 96 PHE A N 1
ATOM 751 C CA . PHE A 1 96 ? 17.619 -0.285 -8.660 1.00 82.12 96 PHE A CA 1
ATOM 752 C C . PHE A 1 96 ? 18.808 -1.247 -8.680 1.00 82.12 96 PHE A C 1
ATOM 754 O O . PHE A 1 96 ? 18.724 -2.301 -9.300 1.00 82.12 96 PHE A O 1
ATOM 761 N N . ASN A 1 97 ? 19.912 -0.897 -8.010 1.00 78.12 97 ASN A N 1
ATOM 762 C CA . ASN A 1 97 ? 21.143 -1.689 -8.034 1.00 78.12 97 ASN A CA 1
ATOM 763 C C . ASN A 1 97 ? 21.329 -2.553 -6.781 1.00 78.12 97 ASN A C 1
ATOM 765 O O . ASN A 1 97 ? 22.313 -3.284 -6.714 1.00 78.12 97 ASN A O 1
ATOM 769 N N . ALA A 1 98 ? 20.453 -2.432 -5.779 1.00 71.38 98 ALA A N 1
ATOM 770 C CA . ALA A 1 98 ? 20.631 -3.123 -4.504 1.00 71.38 98 ALA A CA 1
ATOM 771 C C . ALA A 1 98 ? 20.418 -4.639 -4.620 1.00 71.38 98 ALA A C 1
ATOM 773 O O . ALA A 1 98 ? 21.189 -5.388 -4.035 1.00 71.38 98 ALA A O 1
ATOM 774 N N . ASP A 1 99 ? 19.434 -5.080 -5.409 1.00 63.06 99 ASP A N 1
ATOM 775 C CA . ASP A 1 99 ? 19.072 -6.492 -5.559 1.00 63.06 99 ASP A CA 1
ATOM 776 C C . ASP A 1 99 ? 18.623 -6.807 -6.994 1.00 63.06 99 ASP A C 1
ATOM 778 O O . ASP A 1 99 ? 18.068 -5.951 -7.686 1.00 63.06 99 ASP A O 1
ATOM 782 N N . PHE A 1 100 ? 18.766 -8.072 -7.416 1.00 57.34 100 PHE A N 1
ATOM 783 C CA . PHE A 1 100 ? 18.278 -8.571 -8.717 1.00 57.34 100 PHE A CA 1
ATOM 784 C C . PHE A 1 100 ? 16.779 -8.293 -8.952 1.00 57.34 100 PHE A C 1
ATOM 786 O O . PHE A 1 100 ? 16.352 -8.145 -10.095 1.00 57.34 100 PHE A O 1
ATOM 793 N N . ASN A 1 101 ? 15.998 -8.175 -7.872 1.00 62.88 101 ASN A N 1
ATOM 794 C CA . ASN A 1 101 ? 14.550 -7.963 -7.906 1.00 62.88 101 ASN A CA 1
ATOM 795 C C . ASN A 1 101 ? 14.124 -6.491 -7.778 1.00 62.88 101 ASN A C 1
ATOM 797 O O . ASN A 1 101 ? 12.927 -6.229 -7.665 1.00 62.88 101 ASN A O 1
ATOM 801 N N . ARG A 1 102 ? 15.074 -5.535 -7.797 1.00 76.50 102 ARG A N 1
ATOM 802 C CA . ARG A 1 102 ? 14.792 -4.086 -7.797 1.00 76.50 102 ARG A CA 1
ATOM 803 C C . ARG A 1 102 ? 13.823 -3.703 -6.674 1.00 76.50 102 ARG A C 1
ATOM 805 O O . ARG A 1 102 ? 12.729 -3.232 -6.936 1.00 76.50 102 ARG A O 1
ATOM 812 N N . SER A 1 103 ? 14.163 -3.964 -5.418 1.00 83.12 103 SER A N 1
ATOM 813 C CA . SER A 1 103 ? 13.199 -3.823 -4.322 1.00 83.12 103 SER A CA 1
ATOM 814 C C . SER A 1 103 ? 12.798 -2.372 -4.031 1.00 83.12 103 SER A C 1
ATOM 816 O O . SER A 1 103 ? 13.622 -1.455 -4.123 1.00 83.12 103 SER A O 1
ATOM 818 N N . VAL A 1 104 ? 11.564 -2.191 -3.563 1.00 90.81 104 VAL A N 1
ATOM 819 C CA . VAL A 1 104 ? 11.068 -0.941 -2.975 1.00 90.81 104 VAL A CA 1
ATOM 820 C C . VAL A 1 104 ? 10.584 -1.192 -1.554 1.00 90.81 104 VAL A C 1
ATOM 822 O O . VAL A 1 104 ? 9.931 -2.197 -1.278 1.00 90.81 104 VAL A O 1
ATOM 825 N N . SER A 1 105 ? 10.901 -0.285 -0.637 1.00 94.19 105 SER A N 1
ATOM 826 C CA . SER A 1 105 ? 10.527 -0.393 0.772 1.00 94.19 105 SER A CA 1
ATOM 827 C C . SER A 1 105 ? 9.637 0.768 1.183 1.00 94.19 105 SER A C 1
ATOM 829 O O . SER A 1 105 ? 9.970 1.920 0.919 1.00 94.19 105 SER A O 1
ATOM 831 N N . PHE A 1 106 ? 8.543 0.473 1.883 1.00 96.44 106 PHE A N 1
ATOM 832 C CA . PHE A 1 106 ? 7.541 1.453 2.296 1.00 96.44 106 PHE A CA 1
ATOM 833 C C . PHE A 1 106 ? 7.433 1.569 3.818 1.00 96.44 106 PHE A C 1
ATOM 835 O O . PHE A 1 106 ? 7.587 0.579 4.538 1.00 96.44 106 PHE A O 1
ATOM 842 N N . GLY A 1 107 ? 7.139 2.771 4.311 1.00 96.56 107 GLY A N 1
ATOM 843 C CA . GLY A 1 107 ? 6.865 3.035 5.724 1.00 96.56 107 GLY A CA 1
ATOM 844 C C . GLY A 1 107 ? 6.993 4.511 6.079 1.00 96.56 107 GLY A C 1
ATOM 845 O O . GLY A 1 107 ? 6.711 5.381 5.258 1.00 96.56 107 GLY A O 1
ATOM 846 N N . GLY A 1 108 ? 7.423 4.790 7.305 1.00 95.50 108 GLY A N 1
ATOM 847 C CA . GLY A 1 108 ? 7.721 6.144 7.755 1.00 95.50 108 GLY A CA 1
ATOM 848 C C . GLY A 1 108 ? 9.094 6.630 7.325 1.00 95.50 108 GLY A C 1
ATOM 849 O O . GLY A 1 108 ? 9.936 5.859 6.860 1.00 95.50 108 GLY A O 1
ATOM 850 N N . GLU A 1 109 ? 9.348 7.915 7.560 1.00 93.19 109 GLU A N 1
ATOM 851 C CA . GLU A 1 109 ? 10.678 8.493 7.397 1.00 93.19 109 GLU A CA 1
ATOM 852 C C . GLU A 1 109 ? 11.682 7.713 8.260 1.00 93.19 109 GLU A C 1
ATOM 854 O O . GLU A 1 109 ? 11.555 7.643 9.481 1.00 93.19 109 GLU A O 1
ATOM 859 N N . ASN A 1 110 ? 12.656 7.069 7.614 1.00 89.50 110 ASN A N 1
ATOM 860 C CA . ASN A 1 110 ? 13.667 6.210 8.246 1.00 89.50 110 ASN A CA 1
ATOM 861 C C . ASN A 1 110 ? 13.145 4.941 8.959 1.00 89.50 110 ASN A C 1
ATOM 863 O O . ASN A 1 110 ? 13.942 4.240 9.579 1.00 89.50 110 ASN A O 1
ATOM 867 N N . ASN A 1 111 ? 11.857 4.597 8.845 1.00 91.25 111 ASN A N 1
ATOM 868 C CA . ASN A 1 111 ? 11.276 3.385 9.432 1.00 91.25 111 ASN A CA 1
ATOM 869 C C . ASN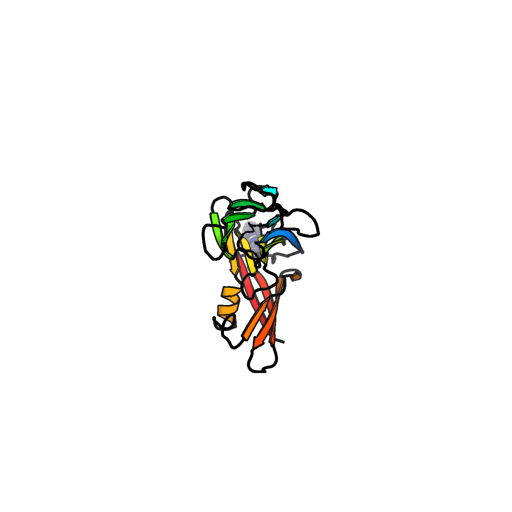 A 1 111 ? 10.407 2.638 8.409 1.00 91.25 111 ASN A C 1
ATOM 871 O O . ASN A 1 111 ? 9.184 2.792 8.365 1.00 91.25 111 ASN A O 1
ATOM 875 N N . TYR A 1 112 ? 11.061 1.841 7.566 1.00 94.38 112 TYR A N 1
ATOM 876 C CA . TYR A 1 112 ? 10.407 1.038 6.537 1.00 94.38 112 TYR A CA 1
ATOM 877 C C . TYR A 1 112 ? 9.938 -0.299 7.118 1.00 94.38 112 TYR A C 1
ATOM 879 O O . TYR A 1 112 ? 10.700 -0.998 7.781 1.00 94.38 112 TYR A O 1
ATOM 887 N N . ILE A 1 113 ? 8.688 -0.660 6.846 1.00 94.31 113 ILE A N 1
ATOM 888 C CA . ILE A 1 113 ? 7.980 -1.780 7.490 1.00 94.31 113 ILE A CA 1
ATOM 889 C C . ILE A 1 113 ? 7.633 -2.911 6.524 1.00 94.31 113 ILE A C 1
ATOM 891 O O . ILE A 1 113 ? 7.237 -4.000 6.937 1.00 94.31 113 ILE A O 1
ATOM 895 N N . THR A 1 114 ? 7.744 -2.655 5.224 1.00 91.25 114 THR A N 1
ATOM 896 C CA . THR A 1 114 ? 7.507 -3.656 4.193 1.00 91.25 114 THR A CA 1
ATOM 897 C C . THR A 1 114 ? 8.424 -3.404 3.009 1.00 91.25 114 THR A C 1
ATOM 899 O O . THR A 1 114 ? 8.738 -2.255 2.698 1.00 91.25 114 THR A O 1
ATOM 902 N N . THR A 1 115 ? 8.841 -4.486 2.361 1.00 89.88 115 THR A N 1
ATOM 903 C CA . THR A 1 115 ? 9.625 -4.463 1.129 1.00 89.88 115 THR A CA 1
ATOM 904 C C . THR A 1 115 ? 8.902 -5.315 0.103 1.00 89.88 115 THR A C 1
ATOM 906 O O . THR A 1 115 ? 8.490 -6.436 0.404 1.00 89.88 115 THR A O 1
ATOM 909 N N . LEU A 1 116 ? 8.738 -4.761 -1.089 1.00 87.44 116 LEU A N 1
ATOM 910 C CA . LEU A 1 116 ? 8.104 -5.385 -2.240 1.00 87.44 116 LEU A CA 1
ATOM 911 C C . LEU A 1 116 ? 9.104 -5.431 -3.392 1.00 87.44 116 LEU A C 1
ATOM 913 O O . LEU A 1 116 ? 10.120 -4.728 -3.376 1.00 87.44 116 LEU A O 1
ATOM 917 N N . ASP A 1 117 ? 8.799 -6.230 -4.410 1.00 82.94 117 ASP A N 1
ATOM 918 C CA . ASP A 1 117 ? 9.468 -6.045 -5.691 1.00 82.94 117 ASP A CA 1
ATOM 919 C C . ASP A 1 117 ? 9.144 -4.656 -6.269 1.00 82.94 117 ASP A C 1
ATOM 921 O O . ASP A 1 117 ? 8.141 -4.018 -5.925 1.00 82.94 117 ASP A O 1
ATOM 925 N N . GLY A 1 118 ? 10.024 -4.177 -7.140 1.00 76.19 118 GLY A N 1
ATOM 926 C CA . GLY A 1 118 ? 9.924 -2.850 -7.733 1.00 76.19 118 GLY A CA 1
ATOM 927 C C . GLY A 1 118 ? 8.960 -2.721 -8.894 1.00 76.19 118 GLY A C 1
ATOM 928 O O . GLY A 1 118 ? 9.034 -1.715 -9.597 1.00 76.19 118 GLY A O 1
ATOM 929 N N . ASN A 1 119 ? 8.118 -3.719 -9.151 1.00 79.56 119 ASN A N 1
ATOM 930 C CA . ASN A 1 119 ? 7.268 -3.733 -10.333 1.00 79.56 119 ASN A CA 1
ATOM 931 C C . ASN A 1 119 ? 5.944 -3.015 -10.042 1.00 79.56 119 ASN A C 1
ATOM 933 O O . ASN A 1 119 ? 5.213 -3.397 -9.131 1.00 79.56 119 ASN A O 1
ATOM 937 N N . ASP A 1 120 ? 5.653 -1.977 -10.821 1.00 84.56 120 ASP A N 1
ATOM 938 C CA . ASP A 1 120 ? 4.340 -1.352 -11.025 1.00 84.56 120 ASP A CA 1
ATOM 939 C C . ASP A 1 120 ? 3.404 -1.292 -9.798 1.00 84.56 120 ASP A C 1
ATOM 941 O O . ASP A 1 120 ? 2.297 -1.841 -9.786 1.00 84.56 120 ASP A O 1
ATOM 945 N N . LYS A 1 121 ? 3.839 -0.587 -8.749 1.00 89.38 121 LYS A N 1
ATOM 946 C CA . LYS A 1 121 ? 3.058 -0.346 -7.532 1.00 89.38 121 LYS A CA 1
ATOM 947 C C . LYS A 1 121 ? 2.269 0.946 -7.643 1.00 89.38 121 LYS A C 1
ATOM 949 O O . LYS A 1 121 ? 2.832 2.036 -7.725 1.00 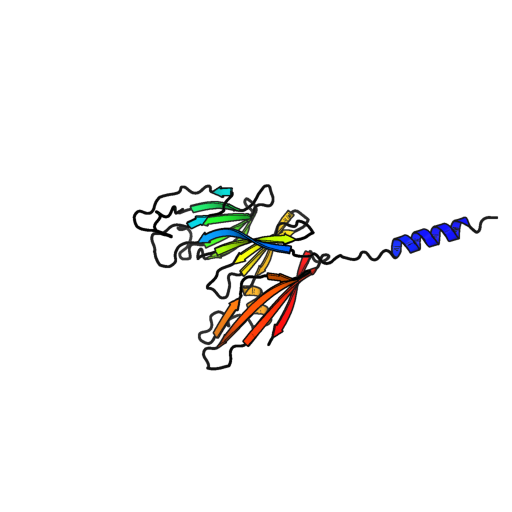89.38 121 LYS A O 1
ATOM 954 N N . LYS A 1 122 ? 0.952 0.830 -7.550 1.00 92.94 122 LYS A N 1
ATOM 955 C CA . LYS A 1 122 ? 0.050 1.950 -7.300 1.00 92.94 122 LYS A CA 1
ATOM 956 C C . LYS A 1 122 ? -0.094 2.176 -5.804 1.00 92.94 122 LYS A C 1
ATOM 958 O O . LYS A 1 122 ? -0.204 1.228 -5.026 1.00 92.94 122 LYS A O 1
ATOM 963 N N . ILE A 1 123 ? -0.101 3.441 -5.413 1.00 95.62 123 ILE A N 1
ATOM 964 C CA . ILE A 1 123 ? -0.187 3.877 -4.025 1.00 95.62 123 ILE A CA 1
ATOM 965 C C . ILE A 1 123 ? -1.477 4.662 -3.880 1.00 95.62 123 ILE A C 1
ATOM 967 O O . ILE A 1 123 ? -1.695 5.658 -4.569 1.00 95.62 123 ILE A O 1
ATOM 971 N N . TYR A 1 124 ? -2.318 4.232 -2.952 1.00 96.31 124 TYR A N 1
ATOM 972 C CA . TYR A 1 124 ? -3.583 4.876 -2.652 1.00 96.31 124 TYR A CA 1
ATOM 973 C C . TYR A 1 124 ? -3.613 5.341 -1.204 1.00 96.31 124 TYR A C 1
ATOM 975 O O . TYR A 1 124 ? -3.093 4.665 -0.319 1.00 96.31 124 TYR A O 1
ATOM 983 N N . ARG A 1 125 ? -4.284 6.462 -0.947 1.00 96.38 125 ARG A N 1
ATOM 984 C CA . ARG A 1 125 ? -4.661 6.889 0.400 1.00 96.38 125 ARG A CA 1
ATOM 985 C C . ARG A 1 125 ? -6.048 6.354 0.729 1.00 96.38 125 ARG A C 1
ATOM 987 O O . ARG A 1 125 ? -6.992 6.600 -0.024 1.00 96.38 125 ARG A O 1
ATOM 994 N N . LEU A 1 126 ? -6.159 5.669 1.861 1.00 96.56 126 LEU A N 1
ATOM 995 C CA . LEU A 1 126 ? -7.425 5.225 2.432 1.00 96.56 126 LEU A CA 1
ATOM 996 C C . LEU A 1 126 ? -7.945 6.305 3.387 1.00 96.56 126 LEU A C 1
ATOM 998 O O . LEU A 1 126 ? -7.276 6.655 4.358 1.00 96.56 126 LEU A O 1
ATOM 1002 N N . GLN A 1 127 ? -9.127 6.843 3.101 1.00 95.38 127 GLN A N 1
ATOM 1003 C CA . GLN A 1 127 ? -9.781 7.837 3.951 1.00 95.38 127 GLN A CA 1
ATOM 1004 C C . GLN A 1 127 ? -10.726 7.158 4.939 1.00 95.38 127 GLN A C 1
ATOM 1006 O O . GLN A 1 127 ? -11.516 6.296 4.554 1.00 95.38 127 GLN A O 1
ATOM 1011 N N . ASN A 1 128 ? -10.633 7.563 6.202 1.00 94.12 128 ASN A N 1
ATOM 1012 C CA . ASN A 1 128 ? -11.456 7.076 7.302 1.00 94.12 128 ASN A CA 1
ATOM 1013 C C . ASN A 1 128 ? -11.840 8.230 8.236 1.00 94.12 128 ASN A C 1
ATOM 1015 O O . ASN A 1 128 ? -11.139 9.242 8.298 1.00 94.12 128 ASN A O 1
ATOM 1019 N N . ASP A 1 129 ? -12.943 8.067 8.960 1.00 93.50 129 ASP A N 1
ATOM 1020 C CA . ASP A 1 129 ? -13.486 9.067 9.891 1.00 93.50 129 ASP A CA 1
ATOM 1021 C C . ASP A 1 129 ? -12.594 9.325 11.119 1.00 93.50 129 ASP A C 1
ATOM 1023 O O . ASP A 1 129 ? -12.583 10.431 11.662 1.00 93.50 129 ASP A O 1
ATOM 1027 N N . ALA A 1 130 ? -11.767 8.352 11.502 1.00 90.12 130 ALA A N 1
ATOM 1028 C CA . ALA A 1 130 ? -10.761 8.493 12.553 1.00 90.12 130 ALA A CA 1
ATOM 1029 C C . ALA A 1 130 ? -9.513 9.291 12.120 1.00 90.12 130 ALA A C 1
ATOM 1031 O O . ALA A 1 130 ? -8.621 9.518 12.940 1.00 90.12 130 ALA A O 1
ATOM 1032 N N . ASN A 1 131 ? -9.422 9.708 10.850 1.00 89.56 131 ASN A N 1
ATOM 1033 C CA . ASN A 1 131 ? -8.262 10.381 10.254 1.00 89.56 131 ASN A CA 1
ATOM 1034 C C . ASN A 1 131 ? -6.926 9.640 10.456 1.00 89.56 131 ASN A C 1
ATOM 1036 O O . ASN A 1 131 ? -5.859 10.258 10.440 1.00 89.56 131 ASN A O 1
ATOM 1040 N N . LEU A 1 132 ? -6.956 8.314 10.617 1.00 92.00 132 LEU A N 1
ATOM 1041 C CA . LEU A 1 132 ? -5.738 7.522 10.729 1.00 92.00 132 LEU A CA 1
ATOM 1042 C C . LEU A 1 132 ? -5.017 7.454 9.376 1.00 92.00 132 LEU A C 1
ATOM 1044 O O . LEU A 1 132 ? -5.651 7.145 8.361 1.00 92.00 132 LEU A O 1
ATOM 1048 N N . PRO A 1 133 ? -3.695 7.694 9.327 1.00 94.75 133 PRO A N 1
ATOM 1049 C CA . PRO A 1 133 ? -2.920 7.544 8.104 1.00 94.75 133 PRO A CA 1
ATOM 1050 C C . PRO A 1 133 ? -2.888 6.081 7.670 1.00 94.75 133 PRO A C 1
ATOM 1052 O O . PRO A 1 133 ? -2.246 5.252 8.314 1.00 94.75 133 PRO A O 1
ATOM 1055 N N . MET A 1 134 ? -3.563 5.768 6.567 1.00 96.88 134 MET A N 1
ATOM 1056 C CA . MET A 1 134 ? -3.568 4.439 5.967 1.00 96.88 134 MET A CA 1
ATOM 1057 C C . MET A 1 134 ? -3.399 4.534 4.453 1.00 96.88 134 MET A C 1
ATOM 1059 O O . MET A 1 134 ? -3.966 5.405 3.786 1.00 96.88 134 MET A O 1
ATOM 1063 N N . TYR A 1 135 ? -2.616 3.610 3.914 1.00 97.25 135 TYR A N 1
ATOM 1064 C CA . TYR A 1 135 ? -2.246 3.549 2.514 1.00 97.25 135 TYR A CA 1
ATOM 1065 C C . TYR A 1 135 ? -2.412 2.129 1.995 1.00 97.25 135 TYR A C 1
ATOM 1067 O O . TYR A 1 135 ? -2.009 1.167 2.649 1.00 97.25 135 TYR A O 1
ATOM 1075 N N . VAL A 1 136 ? -2.971 2.012 0.796 1.00 96.12 136 VAL A N 1
ATOM 1076 C CA . VAL A 1 136 ? -2.998 0.756 0.049 1.00 96.12 136 VAL A CA 1
ATOM 1077 C C . VAL A 1 136 ? -1.865 0.799 -0.963 1.00 96.12 136 VAL A C 1
ATOM 1079 O O . VAL A 1 136 ? -1.777 1.735 -1.756 1.00 96.12 136 VAL A O 1
ATOM 1082 N N . ILE A 1 137 ? -1.010 -0.214 -0.945 1.00 94.88 137 ILE A N 1
ATOM 1083 C CA . ILE A 1 137 ? -0.002 -0.442 -1.978 1.00 94.88 137 ILE A CA 1
ATOM 1084 C C . ILE A 1 137 ? -0.481 -1.649 -2.772 1.00 94.88 137 ILE A C 1
ATOM 1086 O O . ILE A 1 137 ? -0.734 -2.697 -2.179 1.00 94.88 137 ILE A O 1
ATOM 1090 N N . TYR A 1 138 ? -0.664 -1.484 -4.077 1.00 90.94 138 TYR A N 1
ATOM 1091 C CA . TYR A 1 138 ? -1.300 -2.480 -4.936 1.00 90.94 138 TYR A CA 1
ATOM 1092 C C . TYR A 1 138 ? -0.544 -2.651 -6.253 1.00 90.94 138 TYR A C 1
ATOM 1094 O O . TYR A 1 138 ? -0.066 -1.675 -6.829 1.00 90.94 138 TYR A O 1
ATOM 1102 N N . HIS A 1 139 ? -0.476 -3.883 -6.751 1.00 85.81 139 HIS A N 1
ATOM 1103 C CA . HIS A 1 139 ? 0.090 -4.225 -8.053 1.00 85.81 139 HIS A CA 1
ATOM 1104 C C . HIS A 1 139 ? -0.992 -4.885 -8.915 1.00 85.81 139 HIS A C 1
ATOM 1106 O O . HIS A 1 139 ? -1.537 -5.919 -8.538 1.00 85.81 139 HIS A O 1
ATOM 1112 N N . ASN A 1 140 ? -1.268 -4.317 -10.093 1.00 62.12 140 ASN A N 1
ATOM 1113 C CA . ASN A 1 140 ? -2.353 -4.758 -10.981 1.00 62.12 140 ASN A CA 1
ATOM 1114 C C . ASN A 1 140 ? -2.195 -6.187 -11.552 1.00 62.12 140 ASN A C 1
ATOM 1116 O O . ASN A 1 140 ? -3.139 -6.683 -12.159 1.00 62.12 140 ASN A O 1
ATOM 1120 N N . TYR A 1 141 ? -1.035 -6.842 -11.409 1.00 57.84 141 TYR A N 1
ATOM 1121 C CA . TYR A 1 141 ? -0.719 -8.061 -12.171 1.00 57.84 141 TYR A CA 1
ATOM 1122 C C . TYR A 1 141 ? -0.082 -9.195 -11.368 1.00 57.84 141 TYR A C 1
ATOM 1124 O O . TYR A 1 141 ? 0.400 -10.159 -11.964 1.00 57.84 141 TYR A O 1
ATOM 1132 N N . CYS A 1 142 ? -0.066 -9.127 -10.034 1.00 58.19 142 CYS A N 1
ATOM 1133 C CA . CYS A 1 142 ? 0.479 -10.226 -9.245 1.00 58.19 142 CYS A CA 1
ATOM 1134 C C . CYS A 1 142 ? -0.402 -10.627 -8.059 1.00 58.19 142 CYS A C 1
ATOM 1136 O O . CYS A 1 142 ? -1.174 -9.854 -7.497 1.00 58.19 142 CYS A O 1
ATOM 1138 N N . VAL A 1 143 ? -0.218 -11.886 -7.683 1.00 57.12 143 VAL A N 1
ATOM 1139 C CA . VAL A 1 143 ? -0.973 -12.639 -6.683 1.00 57.12 143 VAL A CA 1
ATOM 1140 C C . VAL A 1 143 ? -0.717 -12.162 -5.237 1.00 57.12 143 VAL A C 1
ATOM 1142 O O . VAL A 1 143 ? -1.391 -12.609 -4.310 1.00 57.12 143 VAL A O 1
ATOM 1145 N N . THR A 1 144 ? 0.261 -11.275 -4.998 1.00 61.69 144 THR A N 1
ATOM 1146 C CA . THR A 1 144 ? 0.868 -11.111 -3.657 1.00 61.69 144 THR A CA 1
ATOM 1147 C C . THR A 1 144 ? 1.136 -9.689 -3.171 1.00 61.69 144 THR A C 1
ATOM 1149 O O . THR A 1 144 ? 1.612 -9.522 -2.044 1.00 61.69 144 THR A O 1
ATOM 1152 N N . ASP A 1 145 ? 0.851 -8.660 -3.969 1.00 74.56 145 ASP A N 1
ATOM 1153 C CA . ASP A 1 145 ? 1.344 -7.307 -3.674 1.00 74.56 145 ASP A CA 1
ATOM 1154 C C . ASP A 1 145 ? 0.233 -6.318 -3.321 1.00 74.56 145 ASP A C 1
ATOM 1156 O O . ASP A 1 145 ? 0.360 -5.123 -3.575 1.00 74.56 145 ASP A O 1
ATOM 1160 N N . LEU A 1 146 ? -0.851 -6.796 -2.706 1.00 89.75 146 LEU A N 1
ATOM 1161 C CA . LEU A 1 146 ? -1.743 -5.919 -1.952 1.00 89.75 146 LEU A CA 1
ATOM 1162 C C . LEU A 1 146 ? -1.248 -5.844 -0.506 1.00 89.75 146 LEU A C 1
ATOM 1164 O O . LEU A 1 146 ? -1.232 -6.856 0.209 1.00 89.75 146 LEU A O 1
ATOM 1168 N N . LYS A 1 147 ? -0.866 -4.641 -0.077 1.00 93.81 147 LYS A N 1
ATOM 1169 C CA . LYS A 1 147 ? -0.608 -4.298 1.325 1.00 93.81 147 LYS A CA 1
ATOM 1170 C C . LYS A 1 147 ? -1.522 -3.158 1.757 1.00 93.81 147 LYS A C 1
ATOM 1172 O O . LYS A 1 147 ? -1.738 -2.226 0.985 1.00 93.81 147 LYS A O 1
ATOM 1177 N N . ILE A 1 148 ? -1.985 -3.190 3.003 1.00 96.38 148 ILE A N 1
ATOM 1178 C CA . ILE A 1 148 ? -2.514 -1.999 3.679 1.00 96.38 148 ILE A CA 1
ATOM 1179 C C . ILE A 1 148 ? -1.557 -1.673 4.813 1.00 96.38 148 ILE A C 1
ATOM 1181 O O . ILE A 1 148 ? -1.369 -2.473 5.727 1.00 96.38 148 ILE A O 1
ATOM 1185 N N . VAL A 1 149 ? -0.935 -0.505 4.738 1.00 97.25 149 VAL A N 1
ATOM 1186 C CA . VAL A 1 149 ? 0.035 -0.014 5.717 1.00 97.25 149 VAL A CA 1
ATOM 1187 C C . VAL A 1 149 ? -0.464 1.287 6.318 1.00 97.25 149 VAL A C 1
ATOM 1189 O O . VAL A 1 149 ? -1.219 2.017 5.684 1.00 97.25 149 VAL A O 1
ATOM 1192 N N . GLY A 1 150 ? -0.042 1.618 7.528 1.00 96.12 150 GLY A N 1
ATOM 1193 C CA . GLY A 1 150 ? -0.466 2.864 8.149 1.00 96.12 150 GLY A CA 1
ATOM 1194 C C . GLY A 1 150 ? 0.164 3.090 9.504 1.00 96.12 150 GLY A C 1
ATOM 1195 O O . GLY A 1 150 ? 1.098 2.378 9.878 1.00 96.12 150 GLY A O 1
ATOM 1196 N N . LYS A 1 151 ? -0.354 4.080 10.227 1.00 94.19 151 LYS A N 1
ATOM 1197 C CA . LYS A 1 151 ? 0.050 4.364 11.601 1.00 94.19 151 LYS A CA 1
ATOM 1198 C C . LYS A 1 151 ? -1.000 3.927 12.610 1.00 94.19 151 LYS A C 1
ATOM 1200 O O . LYS A 1 151 ? -2.177 4.246 12.461 1.00 94.19 151 LYS A O 1
ATOM 1205 N N . THR A 1 152 ? -0.533 3.293 13.676 1.00 92.06 152 THR A N 1
ATOM 1206 C CA . THR A 1 152 ? -1.285 3.115 14.924 1.00 92.06 152 THR A CA 1
ATOM 1207 C C . THR A 1 152 ? -1.514 4.461 15.614 1.00 92.06 152 THR A C 1
ATOM 1209 O O . THR A 1 152 ? -0.860 5.458 15.284 1.00 92.06 152 THR A O 1
ATOM 1212 N N . LYS A 1 153 ? -2.414 4.517 16.608 1.00 88.25 153 LYS A N 1
ATOM 1213 C CA . LYS A 1 153 ? -2.704 5.776 17.324 1.00 88.25 153 LYS A CA 1
ATOM 1214 C C . LYS A 1 153 ? -1.487 6.349 18.060 1.00 88.25 153 LYS A C 1
ATOM 1216 O O . LYS A 1 153 ? -1.399 7.560 18.239 1.00 88.25 153 LYS A O 1
ATOM 1221 N N . ASP A 1 154 ? -0.533 5.501 18.450 1.00 90.62 154 ASP A N 1
ATOM 1222 C CA . ASP A 1 154 ? 0.749 5.909 19.047 1.00 90.62 154 ASP A CA 1
ATOM 1223 C C . ASP A 1 154 ? 1.803 6.358 18.009 1.00 90.62 154 ASP A C 1
ATOM 1225 O O . ASP A 1 154 ? 2.939 6.672 18.365 1.00 90.62 154 ASP A O 1
ATOM 1229 N N . GLY A 1 155 ? 1.435 6.414 16.725 1.00 90.75 155 GLY A N 1
ATOM 1230 C CA . GLY A 1 155 ? 2.250 6.955 15.640 1.00 90.75 155 GLY A CA 1
ATOM 1231 C C . GLY A 1 155 ? 3.240 5.969 15.016 1.00 90.75 155 GLY A C 1
ATOM 1232 O O . GLY A 1 155 ? 4.017 6.372 14.144 1.00 90.75 155 GLY A O 1
ATOM 1233 N N . LYS A 1 156 ? 3.233 4.693 15.423 1.00 92.94 156 LYS A N 1
ATOM 1234 C CA . LYS A 1 156 ? 4.106 3.666 14.840 1.00 92.94 156 LYS A CA 1
ATOM 1235 C C . LYS A 1 156 ? 3.565 3.185 13.502 1.00 92.94 156 LYS A C 1
ATOM 1237 O O . LYS A 1 156 ? 2.382 2.908 13.353 1.00 92.94 156 LYS A O 1
ATOM 1242 N N . TRP A 1 157 ? 4.459 3.030 12.533 1.00 95.12 157 TRP A N 1
ATOM 1243 C CA . TRP A 1 157 ? 4.113 2.425 11.252 1.00 95.12 157 TRP A CA 1
ATOM 1244 C C . TRP A 1 157 ? 3.956 0.912 11.386 1.00 95.12 157 TRP A C 1
ATOM 1246 O O . TRP A 1 157 ? 4.818 0.249 11.965 1.00 95.12 157 TRP A O 1
ATOM 1256 N N . VAL A 1 158 ? 2.880 0.368 10.821 1.00 96.00 158 VAL A N 1
ATOM 1257 C CA . VAL A 1 158 ? 2.579 -1.068 10.807 1.00 96.00 158 VAL A CA 1
ATOM 1258 C C . VAL A 1 158 ? 2.004 -1.513 9.462 1.00 96.00 158 VAL A C 1
ATOM 1260 O O . VAL A 1 158 ? 1.434 -0.726 8.704 1.00 96.00 158 VAL A O 1
ATOM 1263 N N . ASN A 1 159 ? 2.170 -2.801 9.161 1.00 95.62 159 ASN A N 1
ATOM 1264 C CA . ASN A 1 159 ? 1.567 -3.450 8.001 1.00 95.62 159 ASN A CA 1
ATOM 1265 C C . ASN A 1 159 ? 0.295 -4.184 8.436 1.00 95.62 159 ASN A C 1
ATOM 1267 O O . ASN A 1 159 ? 0.373 -5.325 8.891 1.00 95.62 159 ASN A O 1
ATOM 1271 N N . TYR A 1 160 ? -0.844 -3.503 8.324 1.00 96.06 160 TYR A N 1
ATOM 1272 C CA . TYR A 1 160 ? -2.154 -3.995 8.741 1.00 96.06 160 TYR A CA 1
ATOM 1273 C C . TYR A 1 160 ? -2.616 -5.213 7.948 1.00 96.06 160 TYR A C 1
ATOM 1275 O O . TYR A 1 160 ? -3.126 -6.175 8.518 1.00 96.06 160 TYR A O 1
ATOM 1283 N N . ILE A 1 161 ? -2.436 -5.175 6.629 1.00 94.69 161 ILE A N 1
ATOM 1284 C CA . ILE A 1 161 ? -2.873 -6.241 5.733 1.00 94.69 161 ILE A CA 1
ATOM 1285 C C . ILE A 1 161 ? -1.742 -6.623 4.810 1.00 94.69 161 ILE A C 1
ATOM 1287 O O . ILE A 1 161 ? -1.155 -5.788 4.130 1.00 94.69 161 ILE A O 1
ATOM 1291 N N . ASP A 1 162 ? -1.514 -7.923 4.730 1.00 91.81 162 ASP A N 1
ATOM 1292 C CA . ASP A 1 162 ? -0.583 -8.530 3.807 1.00 91.81 162 ASP A CA 1
ATOM 1293 C C . ASP A 1 162 ? -1.316 -9.631 3.040 1.00 91.81 162 ASP A C 1
ATOM 1295 O O . ASP A 1 162 ? -1.610 -10.685 3.606 1.00 91.81 162 ASP A O 1
ATOM 1299 N N . SER A 1 163 ? -1.615 -9.390 1.762 1.00 88.25 163 SER A N 1
ATOM 1300 C CA . SER A 1 163 ? -2.312 -10.372 0.918 1.00 88.25 163 SER A CA 1
ATOM 1301 C C . SER A 1 163 ? -1.586 -11.711 0.827 1.00 88.25 163 SER A C 1
ATOM 1303 O O . SER A 1 163 ? -2.250 -12.736 0.728 1.00 88.25 163 SER A O 1
ATOM 1305 N N . LYS A 1 164 ? -0.253 -11.752 0.965 1.00 85.50 164 LYS A N 1
ATOM 1306 C CA . LYS A 1 164 ? 0.481 -13.019 1.066 1.00 85.50 164 LYS A CA 1
ATOM 1307 C C . LYS A 1 164 ? 0.107 -13.772 2.344 1.00 85.50 164 LYS A C 1
ATOM 1309 O O . LYS A 1 164 ? -0.197 -14.954 2.275 1.00 85.50 164 LYS A O 1
ATOM 1314 N N . LYS A 1 165 ? 0.051 -13.088 3.493 1.00 87.94 165 LYS A N 1
ATOM 1315 C CA . LYS A 1 165 ? -0.364 -13.710 4.766 1.00 87.94 165 LYS A CA 1
ATOM 1316 C C . LYS A 1 165 ? -1.827 -14.151 4.745 1.00 87.94 165 LYS A C 1
ATOM 1318 O O . LYS A 1 165 ? -2.139 -15.198 5.299 1.00 87.94 165 LYS A O 1
ATOM 1323 N N . ILE A 1 166 ? -2.710 -13.373 4.112 1.00 88.69 166 ILE A N 1
ATOM 1324 C CA . ILE A 1 166 ? -4.109 -13.772 3.898 1.00 88.69 166 ILE A CA 1
ATOM 1325 C C . ILE A 1 166 ? -4.152 -15.032 3.035 1.00 88.69 166 ILE A C 1
ATOM 1327 O O . ILE A 1 166 ? -4.776 -16.015 3.430 1.00 88.69 166 ILE A O 1
ATOM 1331 N N . SER A 1 167 ? -3.438 -15.036 1.906 1.00 84.75 167 SER A N 1
ATOM 1332 C CA . SER A 1 167 ? -3.380 -16.203 1.030 1.00 84.75 167 SER A CA 1
ATOM 1333 C C . SER A 1 167 ? -2.890 -17.446 1.770 1.00 84.75 167 SER A C 1
ATOM 1335 O O . SER A 1 167 ? -3.460 -18.528 1.631 1.00 84.75 167 SER A O 1
ATOM 1337 N N . ASP A 1 168 ? -1.851 -17.280 2.588 1.00 83.50 168 ASP A N 1
ATOM 1338 C CA . ASP A 1 168 ? -1.275 -18.361 3.373 1.00 83.50 168 ASP A CA 1
ATOM 1339 C C . ASP A 1 168 ? -2.276 -18.915 4.398 1.00 83.50 168 ASP A C 1
ATOM 1341 O O . ASP A 1 168 ? -2.443 -20.131 4.496 1.00 83.50 168 ASP A O 1
ATOM 1345 N N . ALA A 1 169 ? -2.981 -18.037 5.114 1.00 86.94 169 ALA A N 1
ATOM 1346 C CA . ALA A 1 169 ? -3.917 -18.416 6.168 1.00 86.94 169 ALA A CA 1
ATOM 1347 C C . ALA A 1 169 ? -5.199 -19.086 5.646 1.00 86.94 169 ALA A C 1
ATOM 1349 O O . ALA A 1 169 ? -5.657 -20.060 6.238 1.00 86.94 169 ALA A O 1
ATOM 1350 N N . TYR A 1 170 ? -5.774 -18.579 4.552 1.00 86.12 170 TYR A N 1
ATOM 1351 C CA . TYR A 1 170 ? -7.084 -19.027 4.060 1.00 86.12 170 TYR A CA 1
ATOM 1352 C C . TYR A 1 170 ? -7.000 -20.087 2.959 1.00 86.12 170 TYR A C 1
ATOM 1354 O O . TYR A 1 170 ? -7.949 -20.843 2.762 1.00 86.12 170 TYR A O 1
ATOM 1362 N N . PHE A 1 171 ? -5.867 -20.178 2.259 1.00 81.81 171 PHE A N 1
ATOM 1363 C CA . PHE A 1 171 ? -5.684 -21.131 1.160 1.00 81.81 171 PHE A CA 1
ATOM 1364 C C . PHE A 1 171 ? -4.474 -22.059 1.348 1.00 81.81 171 PHE A C 1
ATOM 1366 O O . PHE A 1 171 ? -4.146 -22.825 0.445 1.00 81.81 171 PHE A O 1
ATOM 1373 N N . GLY A 1 172 ? -3.817 -22.038 2.515 1.00 75.94 172 GLY A N 1
ATOM 1374 C CA . GLY A 1 172 ? -2.809 -23.039 2.887 1.00 75.94 172 GLY A CA 1
ATOM 1375 C C . GLY A 1 172 ? -1.415 -22.824 2.291 1.00 75.94 172 GLY A C 1
ATOM 1376 O O . GLY A 1 172 ? -0.673 -23.788 2.119 1.00 75.94 172 GLY A O 1
ATOM 1377 N N . GLY A 1 173 ? -1.065 -21.576 1.974 1.00 62.16 173 GLY A N 1
ATOM 1378 C CA . GLY A 1 173 ? 0.311 -21.109 1.764 1.00 62.16 173 GLY A CA 1
ATOM 1379 C C . GLY A 1 173 ? 1.174 -21.938 0.819 1.00 62.16 173 GLY A C 1
ATOM 1380 O O . GLY A 1 173 ? 2.023 -22.712 1.248 1.00 62.16 173 GLY A O 1
ATOM 1381 N N . ASN A 1 174 ? 0.937 -21.760 -0.483 1.00 50.78 174 ASN A N 1
ATOM 1382 C CA . ASN A 1 174 ? 1.846 -22.016 -1.617 1.00 50.78 174 ASN A CA 1
ATOM 1383 C C . ASN A 1 174 ? 1.083 -21.993 -2.955 1.00 50.78 174 ASN A C 1
ATOM 1385 O O . ASN A 1 174 ? 1.697 -22.016 -4.015 1.00 50.78 174 ASN A O 1
ATOM 1389 N N . ASP A 1 175 ? -0.248 -21.927 -2.940 1.00 49.91 175 ASP A N 1
ATOM 1390 C CA . ASP A 1 175 ? -1.065 -21.963 -4.160 1.00 49.91 175 ASP A CA 1
ATOM 1391 C C . ASP A 1 175 ? -0.953 -20.698 -5.025 1.00 49.91 175 ASP A C 1
ATOM 1393 O O . ASP A 1 175 ? -1.401 -20.705 -6.159 1.00 49.91 175 ASP A O 1
ATOM 1397 N N . ALA A 1 176 ? -0.310 -19.633 -4.536 1.00 49.09 176 ALA A N 1
ATOM 1398 C CA . ALA A 1 176 ? 0.032 -18.466 -5.350 1.00 49.09 176 ALA A CA 1
ATOM 1399 C C . ALA A 1 176 ? 1.085 -18.761 -6.439 1.00 49.09 176 ALA A C 1
ATOM 1401 O O . ALA A 1 176 ? 1.162 -18.029 -7.423 1.00 49.09 176 ALA A O 1
ATOM 1402 N N . TYR A 1 177 ? 1.906 -19.801 -6.233 1.00 46.66 177 TYR A N 1
ATOM 1403 C CA . TYR A 1 177 ? 3.069 -20.125 -7.071 1.00 46.66 177 TYR A CA 1
ATOM 1404 C C . TYR A 1 177 ? 3.256 -21.620 -7.342 1.00 46.66 177 TYR A C 1
ATOM 1406 O O . TYR A 1 177 ? 4.235 -22.004 -7.987 1.00 46.66 177 TYR A O 1
ATOM 1414 N N . LYS A 1 178 ? 2.361 -22.495 -6.872 1.00 49.75 178 LYS A N 1
ATOM 1415 C CA . LYS A 1 178 ? 2.369 -23.873 -7.365 1.00 49.75 178 LYS A CA 1
ATOM 1416 C C . LYS A 1 178 ? 2.055 -23.835 -8.855 1.00 49.75 178 LYS A C 1
ATOM 1418 O O . LYS A 1 178 ? 1.205 -23.072 -9.302 1.00 49.75 178 LYS A O 1
ATOM 1423 N N . THR A 1 179 ? 2.667 -24.739 -9.605 1.00 49.78 179 THR A N 1
ATOM 1424 C CA . THR A 1 179 ? 2.376 -25.033 -11.020 1.00 49.78 179 THR A CA 1
ATOM 1425 C C . THR A 1 179 ? 0.899 -25.332 -11.322 1.00 49.78 179 THR A C 1
ATOM 1427 O O . THR A 1 179 ? 0.539 -25.531 -12.477 1.00 49.78 179 THR A O 1
ATOM 1430 N N . ASP A 1 180 ? 0.044 -25.347 -10.294 1.00 55.66 180 ASP A N 1
ATOM 1431 C CA . ASP A 1 180 ? -1.300 -25.898 -10.282 1.00 55.66 180 ASP A CA 1
ATOM 1432 C C . ASP A 1 180 ? -2.387 -24.846 -9.960 1.00 55.66 180 ASP A C 1
ATOM 1434 O O . ASP A 1 180 ? -3.559 -25.196 -10.037 1.00 55.66 180 ASP A O 1
ATOM 1438 N N . GLY A 1 181 ? -2.059 -23.571 -9.673 1.00 65.75 181 GLY A N 1
ATOM 1439 C CA . GLY A 1 181 ? -3.061 -22.498 -9.529 1.00 65.75 181 GLY A CA 1
ATOM 1440 C C . GLY A 1 181 ? -2.506 -21.120 -9.145 1.00 65.75 181 GLY A C 1
ATOM 1441 O O . GLY A 1 181 ? -1.294 -20.930 -9.115 1.00 65.75 181 GLY A O 1
ATOM 1442 N N . GLY A 1 182 ? -3.399 -20.158 -8.886 1.00 77.75 182 GLY A N 1
ATOM 1443 C CA . GLY A 1 182 ? -3.063 -18.816 -8.395 1.00 77.75 182 GLY A CA 1
ATOM 1444 C C . GLY A 1 182 ? -4.269 -18.070 -7.811 1.00 77.75 182 GLY A C 1
ATOM 1445 O O . GLY A 1 182 ? -5.405 -18.540 -7.898 1.00 77.75 182 GLY A O 1
ATOM 1446 N N . ILE A 1 183 ? -4.019 -16.917 -7.179 1.00 82.12 183 ILE A N 1
ATOM 1447 C CA . ILE A 1 183 ? -5.046 -16.035 -6.598 1.00 82.12 183 ILE A CA 1
ATOM 1448 C C . ILE A 1 183 ? -4.838 -14.626 -7.158 1.00 82.12 183 ILE A C 1
ATOM 1450 O O . ILE A 1 183 ? -3.725 -14.138 -7.243 1.00 82.12 183 ILE A O 1
ATOM 1454 N N . MET A 1 184 ? -5.886 -13.937 -7.572 1.00 83.62 184 MET A N 1
ATOM 1455 C CA . MET A 1 184 ? -5.800 -12.546 -8.006 1.00 83.62 184 MET A CA 1
A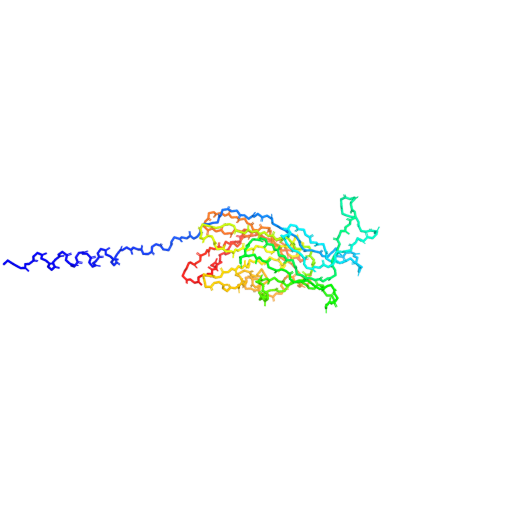TOM 1456 C C . MET A 1 184 ? -6.698 -11.725 -7.110 1.00 83.62 184 MET A C 1
ATOM 1458 O O . MET A 1 184 ? -7.888 -12.007 -7.005 1.00 83.62 184 MET A O 1
ATOM 1462 N N . TYR A 1 185 ? -6.116 -10.724 -6.460 1.00 87.19 185 TYR A N 1
ATOM 1463 C CA . TYR A 1 185 ? -6.851 -9.756 -5.664 1.00 87.19 185 TYR A CA 1
ATOM 1464 C C . TYR A 1 185 ? -7.177 -8.546 -6.528 1.00 87.19 185 TYR A C 1
ATOM 1466 O O . TYR A 1 185 ? -6.292 -7.985 -7.180 1.00 87.19 185 TYR A O 1
ATOM 1474 N N . ASN A 1 186 ? -8.432 -8.119 -6.504 1.00 87.62 186 ASN A N 1
ATOM 1475 C CA . ASN A 1 186 ? -8.837 -6.862 -7.119 1.00 87.62 186 ASN A CA 1
ATOM 1476 C C . ASN A 1 186 ? -8.480 -5.671 -6.214 1.00 87.62 186 ASN A C 1
ATOM 1478 O O . ASN A 1 186 ? -8.256 -5.852 -5.009 1.00 87.62 186 ASN A O 1
ATOM 1482 N N . PRO A 1 187 ? -8.448 -4.441 -6.762 1.00 87.81 187 PRO A N 1
ATOM 1483 C CA . PRO A 1 187 ? -8.298 -3.242 -5.953 1.00 87.81 187 PRO A CA 1
ATOM 1484 C C . PRO A 1 187 ? -9.355 -3.189 -4.833 1.00 87.81 187 PRO A C 1
ATOM 1486 O O . PRO A 1 187 ? -10.534 -3.439 -5.102 1.00 87.81 187 PRO A O 1
ATOM 1489 N N . PRO A 1 188 ? -8.966 -2.855 -3.590 1.00 92.94 188 PRO A N 1
ATOM 1490 C CA . PRO A 1 188 ? -9.906 -2.748 -2.484 1.00 92.94 188 PRO A CA 1
ATOM 1491 C C . PRO A 1 188 ? -10.916 -1.623 -2.713 1.00 92.94 188 PRO A C 1
ATOM 1493 O O . PRO A 1 188 ? -10.580 -0.574 -3.267 1.00 92.94 188 PRO A O 1
ATOM 1496 N N . VAL A 1 189 ? -12.134 -1.810 -2.204 1.00 95.06 189 VAL A N 1
ATOM 1497 C CA . VAL A 1 189 ? -13.190 -0.787 -2.198 1.00 95.06 189 VAL A CA 1
ATOM 1498 C C . VAL A 1 189 ? -13.747 -0.584 -0.792 1.00 95.06 189 VAL A C 1
ATOM 1500 O O . VAL A 1 189 ? -13.860 -1.533 -0.018 1.00 95.06 189 VAL A O 1
ATOM 1503 N N . CYS A 1 190 ? -14.124 0.648 -0.457 1.00 96.25 190 CYS A N 1
ATOM 1504 C CA . CYS A 1 190 ? -14.793 0.956 0.807 1.00 96.25 190 CYS A CA 1
ATOM 1505 C C . CYS A 1 190 ? -16.297 0.665 0.704 1.00 96.25 190 CYS A C 1
ATOM 1507 O O . CYS A 1 190 ? -16.937 1.030 -0.283 1.00 96.25 190 CYS A O 1
ATOM 1509 N N . LYS A 1 191 ? -16.873 0.038 1.734 1.00 95.25 191 LYS A N 1
ATOM 1510 C CA . LYS A 1 191 ? -18.321 -0.132 1.915 1.00 95.25 191 LYS A CA 1
ATOM 1511 C C . LYS A 1 191 ? -18.683 0.124 3.382 1.00 95.25 191 LYS A C 1
ATOM 1513 O O . LYS A 1 191 ? -18.777 -0.816 4.169 1.00 95.25 191 LYS A O 1
ATOM 1518 N N . GLY A 1 192 ? -18.892 1.392 3.739 1.00 93.38 192 GLY A N 1
ATOM 1519 C CA . GLY A 1 192 ? -19.249 1.792 5.104 1.00 93.38 192 GLY A CA 1
ATOM 1520 C C . GLY A 1 192 ? -18.136 1.464 6.100 1.00 93.38 192 GLY A C 1
ATOM 1521 O O . GLY A 1 192 ? -17.028 1.976 5.976 1.00 93.38 192 GLY A O 1
ATOM 1522 N N . ASP A 1 193 ? -18.414 0.571 7.048 1.00 94.62 193 ASP A N 1
ATOM 1523 C CA . ASP A 1 193 ? -17.490 0.150 8.112 1.00 94.62 193 ASP A CA 1
ATOM 1524 C C . ASP A 1 193 ? -16.462 -0.914 7.680 1.00 94.62 193 ASP A C 1
ATOM 1526 O O . ASP A 1 193 ? -15.737 -1.470 8.511 1.00 94.62 193 ASP A O 1
ATOM 1530 N N . ALA A 1 194 ? -16.417 -1.244 6.386 1.00 96.50 194 ALA A N 1
ATOM 1531 C CA . ALA A 1 194 ? -15.569 -2.305 5.869 1.00 96.50 194 ALA A CA 1
ATOM 1532 C C . ALA A 1 194 ? -14.820 -1.929 4.588 1.00 96.50 194 ALA A C 1
ATOM 1534 O O . ALA A 1 194 ? -15.314 -1.191 3.733 1.00 96.50 194 ALA A O 1
ATOM 1535 N N . ILE A 1 195 ? -13.647 -2.536 4.422 1.00 97.12 195 ILE A N 1
ATOM 1536 C CA . ILE A 1 195 ? -12.925 -2.599 3.150 1.00 97.12 195 ILE A CA 1
ATOM 1537 C C . ILE A 1 195 ? -13.186 -3.975 2.548 1.00 97.12 195 ILE A C 1
ATOM 1539 O O . ILE A 1 195 ? -12.995 -4.993 3.213 1.00 97.12 195 ILE A O 1
ATOM 1543 N N . ILE A 1 196 ? -13.617 -4.013 1.293 1.00 96.81 196 ILE A N 1
ATOM 1544 C CA . ILE A 1 196 ? -13.875 -5.249 0.559 1.00 96.81 196 ILE A CA 1
ATOM 1545 C C . ILE A 1 196 ? -12.751 -5.484 -0.438 1.00 96.81 196 ILE A C 1
ATOM 1547 O O . ILE A 1 196 ? -12.441 -4.609 -1.248 1.00 96.81 196 ILE A O 1
ATOM 1551 N N . ILE A 1 197 ? -12.171 -6.679 -0.391 1.00 93.94 197 ILE A N 1
ATOM 1552 C CA . ILE A 1 197 ? -11.181 -7.159 -1.352 1.00 93.94 197 ILE A CA 1
ATOM 1553 C C . ILE A 1 197 ? -11.762 -8.400 -2.017 1.00 93.94 197 ILE A C 1
ATOM 1555 O O . ILE A 1 197 ? -11.795 -9.471 -1.411 1.00 93.94 197 ILE A O 1
ATOM 1559 N N . THR A 1 198 ? -12.224 -8.268 -3.257 1.00 93.25 198 THR A N 1
ATOM 1560 C CA . THR A 1 198 ? -12.651 -9.435 -4.033 1.00 93.25 198 THR A CA 1
ATOM 1561 C C . THR A 1 198 ? -11.434 -10.174 -4.572 1.00 93.25 198 THR A C 1
ATOM 1563 O O . THR A 1 198 ? -10.396 -9.569 -4.865 1.00 93.25 198 THR A O 1
ATOM 1566 N N . TYR A 1 199 ? -11.554 -11.491 -4.688 1.00 89.25 199 TYR A N 1
ATOM 1567 C CA . TYR A 1 199 ? -10.508 -12.336 -5.237 1.00 89.25 199 TYR A CA 1
ATOM 1568 C C . TYR A 1 199 ? -11.069 -13.365 -6.211 1.00 89.25 199 TYR A C 1
ATOM 1570 O O . TYR A 1 199 ? -12.221 -13.788 -6.124 1.00 89.25 199 TYR A O 1
ATOM 1578 N N . TYR A 1 200 ? -10.197 -13.786 -7.116 1.00 87.00 200 TYR A N 1
ATOM 1579 C CA . TYR A 1 200 ? -10.420 -14.870 -8.055 1.00 87.00 200 TYR A CA 1
ATOM 1580 C C . TYR A 1 200 ? -9.305 -15.899 -7.882 1.00 87.00 200 TYR A C 1
ATOM 1582 O O . TYR A 1 200 ? -8.122 -15.565 -7.987 1.00 87.00 200 TYR A O 1
ATOM 1590 N N . ARG A 1 201 ? -9.667 -17.146 -7.589 1.00 84.56 201 ARG A N 1
ATOM 1591 C CA . ARG A 1 201 ? -8.742 -18.272 -7.452 1.00 84.56 201 ARG A CA 1
ATOM 1592 C C . ARG A 1 201 ? -8.949 -19.225 -8.617 1.00 84.56 201 ARG A C 1
ATOM 1594 O O . ARG A 1 201 ? -10.061 -19.687 -8.846 1.00 84.56 201 ARG A O 1
ATOM 1601 N N . TRP A 1 202 ? -7.876 -19.573 -9.314 1.00 80.00 202 TRP A N 1
ATOM 1602 C CA . TRP A 1 202 ? -7.918 -20.561 -10.392 1.00 80.00 202 TRP A CA 1
ATOM 1603 C C . TRP A 1 202 ? -6.962 -21.708 -10.116 1.00 80.00 202 TRP A C 1
ATOM 1605 O O . TRP A 1 202 ? -5.962 -21.549 -9.410 1.00 80.00 202 TRP A O 1
ATOM 1615 N N . THR A 1 203 ? -7.252 -22.852 -10.729 1.00 74.62 203 THR A N 1
ATOM 1616 C CA . THR A 1 203 ? -6.347 -23.997 -10.768 1.00 74.62 203 THR A CA 1
ATOM 1617 C C . THR A 1 203 ? -6.095 -24.411 -12.217 1.00 74.62 203 THR A C 1
ATOM 1619 O O . THR A 1 203 ? -6.964 -24.303 -13.081 1.00 74.62 203 THR A O 1
ATOM 1622 N N . TRP A 1 204 ? -4.882 -24.872 -12.520 1.00 67.56 204 TRP A N 1
ATOM 1623 C CA . TRP A 1 204 ? -4.502 -25.323 -13.867 1.00 67.56 204 TRP A CA 1
ATOM 1624 C C . TRP A 1 204 ? -5.043 -26.728 -14.196 1.00 67.56 204 TRP A C 1
ATOM 1626 O O . TRP A 1 204 ? -4.869 -27.211 -15.311 1.00 67.56 204 TRP A O 1
ATOM 1636 N N . LYS A 1 205 ? -5.724 -27.389 -13.246 1.00 67.81 205 LYS A N 1
ATOM 1637 C CA . LYS A 1 205 ? -6.246 -28.765 -13.366 1.00 67.81 205 LYS A CA 1
ATOM 1638 C C . LYS A 1 205 ? -7.674 -28.858 -13.921 1.00 67.81 205 LYS A C 1
ATOM 1640 O O . LYS A 1 205 ? -8.292 -29.913 -13.831 1.00 67.81 205 LYS A O 1
ATOM 1645 N N . GLY A 1 206 ? -8.184 -27.783 -14.525 1.00 60.69 206 GLY A N 1
ATOM 1646 C CA . GLY A 1 206 ? -9.518 -27.765 -15.133 1.00 60.69 206 GLY A CA 1
ATOM 1647 C C . GLY A 1 206 ? -10.663 -27.726 -14.119 1.00 60.69 206 GLY A C 1
ATOM 1648 O O . GLY A 1 206 ? -11.798 -28.033 -14.478 1.00 60.69 206 GLY A O 1
ATOM 1649 N N . GLU A 1 207 ? -10.386 -27.362 -12.864 1.00 68.75 207 GLU A N 1
ATOM 1650 C CA . GLU A 1 207 ? -11.443 -27.074 -11.896 1.00 68.75 207 GLU A CA 1
ATOM 1651 C C . GLU A 1 207 ? -12.053 -25.703 -12.198 1.00 68.75 207 GLU A C 1
ATOM 1653 O O . GLU A 1 207 ? -11.409 -24.818 -12.769 1.00 68.75 207 GLU A O 1
ATOM 1658 N N . THR A 1 208 ? -13.321 -25.532 -11.826 1.00 74.44 208 THR A N 1
ATOM 1659 C CA . THR A 1 208 ? -13.989 -24.240 -11.988 1.00 74.44 208 THR A CA 1
ATOM 1660 C C . THR A 1 208 ? -13.328 -23.228 -11.051 1.00 74.44 208 THR A C 1
ATOM 1662 O O . THR A 1 208 ? -13.170 -23.527 -9.864 1.00 74.44 208 THR A O 1
ATOM 1665 N N . PRO A 1 209 ? -12.929 -22.053 -11.559 1.00 80.31 209 PRO A N 1
ATOM 1666 C CA . PRO A 1 209 ? -12.396 -20.997 -10.720 1.00 80.31 209 PRO A CA 1
ATOM 1667 C C . PRO A 1 209 ? -13.351 -20.645 -9.582 1.00 80.31 209 PRO A C 1
ATOM 1669 O O . PRO A 1 209 ? -14.568 -20.653 -9.756 1.00 80.31 209 PRO A O 1
ATOM 1672 N N . THR A 1 210 ? -12.790 -20.342 -8.419 1.00 86.50 210 THR A N 1
ATOM 1673 C CA . THR A 1 210 ? -13.547 -19.936 -7.237 1.00 86.50 210 THR A CA 1
ATOM 1674 C C . THR A 1 210 ? -13.417 -18.435 -7.051 1.00 86.50 210 THR A C 1
ATOM 1676 O O . THR A 1 210 ? -12.306 -17.902 -7.011 1.00 86.50 210 THR A O 1
ATOM 1679 N N . GLU A 1 211 ? -14.546 -17.761 -6.891 1.00 91.44 211 GLU A N 1
ATOM 1680 C CA . GLU A 1 211 ? -14.598 -16.340 -6.572 1.00 91.44 211 GLU A CA 1
ATOM 1681 C C . GLU A 1 211 ? -15.005 -16.137 -5.117 1.00 91.44 211 GLU A C 1
ATOM 1683 O O . GLU A 1 211 ? -15.636 -16.985 -4.485 1.00 91.44 211 GLU A O 1
ATOM 1688 N N . GLY A 1 212 ? -14.629 -14.995 -4.564 1.00 93.50 212 GLY A N 1
ATOM 1689 C CA . GLY A 1 212 ? -15.065 -14.622 -3.233 1.00 93.50 212 GLY A CA 1
ATOM 1690 C C . GLY A 1 212 ? -14.593 -13.240 -2.840 1.00 93.50 212 GLY A C 1
ATOM 1691 O O . GLY A 1 212 ? -14.034 -12.484 -3.640 1.00 93.50 212 GLY A O 1
ATOM 1692 N N . GLU A 1 213 ? -14.804 -12.907 -1.575 1.00 95.88 213 GLU A N 1
ATOM 1693 C CA . GLU A 1 213 ? -14.344 -11.648 -1.008 1.00 95.88 213 GLU A CA 1
ATOM 1694 C C . GLU A 1 213 ? -13.817 -11.809 0.414 1.00 95.88 213 GLU A C 1
ATOM 1696 O O . GLU A 1 213 ? -14.270 -12.661 1.182 1.00 95.88 213 GLU A O 1
ATOM 1701 N N . PHE A 1 214 ? -12.850 -10.961 0.750 1.00 96.00 214 PHE A N 1
ATOM 1702 C CA . PHE A 1 214 ? -12.457 -10.677 2.118 1.00 96.00 214 PHE A CA 1
ATOM 1703 C C . PHE A 1 214 ? -13.075 -9.351 2.541 1.00 96.00 214 PHE A C 1
ATOM 1705 O O . PHE A 1 214 ? -12.860 -8.316 1.903 1.00 96.00 214 PHE A O 1
ATOM 1712 N N . LYS A 1 215 ? -13.815 -9.386 3.644 1.00 97.69 215 LYS A N 1
ATOM 1713 C CA . LYS A 1 215 ? -14.365 -8.215 4.312 1.00 97.69 215 LYS A CA 1
ATOM 1714 C C . LYS A 1 215 ? -13.487 -7.874 5.507 1.00 97.69 215 LYS A C 1
ATOM 1716 O O . LYS A 1 215 ? -13.379 -8.654 6.452 1.00 97.69 215 LYS A O 1
ATOM 1721 N N . LEU A 1 216 ? -12.855 -6.708 5.451 1.00 97.12 216 LEU A N 1
ATOM 1722 C CA . LEU A 1 216 ? -11.978 -6.202 6.497 1.00 97.12 216 LEU A CA 1
ATOM 1723 C C . LEU A 1 216 ? -12.731 -5.174 7.335 1.00 97.12 216 LEU A C 1
ATOM 1725 O O . LEU A 1 216 ? -13.116 -4.131 6.810 1.00 97.12 216 LEU A O 1
ATOM 1729 N N . LYS A 1 217 ? -12.917 -5.448 8.626 1.00 96.00 217 LYS A N 1
ATOM 1730 C CA . LYS A 1 217 ? -13.548 -4.520 9.576 1.00 96.00 217 LYS A CA 1
ATOM 1731 C C . LYS A 1 217 ? -12.548 -4.065 10.619 1.00 96.00 217 LYS A C 1
ATOM 1733 O O . LYS A 1 217 ? -11.798 -4.883 11.143 1.00 96.00 217 LYS A O 1
ATOM 1738 N N . TRP A 1 218 ? -12.544 -2.775 10.928 1.00 95.31 218 TRP A N 1
ATOM 1739 C CA . TRP A 1 218 ? -11.649 -2.237 11.945 1.00 95.31 218 TRP A CA 1
ATOM 1740 C C . TRP A 1 218 ? -12.125 -2.594 13.354 1.00 95.31 218 TRP A C 1
ATOM 1742 O O . TRP A 1 218 ? -13.248 -2.274 13.738 1.00 95.31 218 TRP A O 1
ATOM 1752 N N . ASP A 1 219 ? -11.245 -3.208 14.137 1.00 92.75 219 ASP A N 1
ATOM 1753 C CA . ASP A 1 219 ? -11.405 -3.387 15.573 1.00 92.75 219 ASP A CA 1
ATOM 1754 C C . ASP A 1 219 ? -10.694 -2.233 16.290 1.00 92.75 219 ASP A C 1
ATOM 1756 O O . ASP A 1 219 ? -9.464 -2.132 16.305 1.00 92.75 219 ASP A O 1
ATOM 1760 N N . SER A 1 220 ? -11.475 -1.337 16.894 1.00 89.00 220 SER A N 1
ATOM 1761 C CA . SER A 1 220 ? -10.950 -0.155 17.579 1.00 89.00 220 SER A CA 1
ATOM 1762 C C . SER A 1 220 ? -10.179 -0.466 18.862 1.00 89.00 220 SER A C 1
ATOM 1764 O O . SER A 1 220 ? -9.415 0.393 19.310 1.00 89.00 220 SER A O 1
ATOM 1766 N N . VAL A 1 221 ? -10.415 -1.636 19.468 1.00 87.94 221 VAL A N 1
ATOM 1767 C CA . VAL A 1 221 ? -9.760 -2.092 20.702 1.00 87.94 221 VAL A CA 1
ATOM 1768 C C . VAL A 1 221 ? -8.419 -2.732 20.368 1.00 87.94 221 VAL A C 1
ATOM 1770 O O . VAL A 1 221 ? -7.416 -2.402 20.995 1.00 87.94 221 VAL A O 1
ATOM 1773 N N . ALA A 1 222 ? -8.390 -3.615 19.369 1.00 90.19 222 ALA A N 1
ATOM 1774 C CA . ALA A 1 222 ? -7.156 -4.247 18.909 1.00 90.19 222 ALA A CA 1
ATOM 1775 C C . ALA A 1 222 ? -6.282 -3.313 18.051 1.00 90.19 222 ALA A C 1
ATOM 1777 O O . ALA A 1 222 ? -5.096 -3.581 17.875 1.00 90.19 222 ALA A O 1
ATOM 1778 N N . GLU A 1 223 ? -6.869 -2.240 17.508 1.00 91.19 223 GLU A N 1
ATOM 1779 C CA . GLU A 1 223 ? -6.274 -1.388 16.470 1.00 91.19 223 GLU A CA 1
ATOM 1780 C C . GLU A 1 223 ? -5.803 -2.204 15.259 1.00 91.19 223 GLU A C 1
ATOM 1782 O O . GLU A 1 223 ? -4.694 -2.025 14.751 1.00 91.19 223 GLU A O 1
ATOM 1787 N N . TRP A 1 224 ? -6.651 -3.134 14.815 1.00 94.38 224 TRP A N 1
ATOM 1788 C CA . TRP A 1 224 ? -6.355 -4.054 13.720 1.00 94.38 224 TRP A CA 1
ATOM 1789 C C . TRP A 1 224 ? -7.602 -4.385 12.898 1.00 94.38 224 TRP A C 1
ATOM 1791 O O . TRP A 1 224 ? -8.723 -4.114 13.320 1.00 94.38 224 TRP A O 1
ATOM 1801 N N . PHE A 1 225 ? -7.426 -5.003 11.728 1.00 95.56 225 PHE A N 1
ATOM 1802 C CA . PHE A 1 225 ? -8.551 -5.505 10.940 1.00 95.56 225 PHE A CA 1
ATOM 1803 C C . PHE A 1 225 ? -8.929 -6.932 11.339 1.00 95.56 225 PHE A C 1
ATOM 1805 O O . PHE A 1 225 ? -8.114 -7.852 11.240 1.00 95.56 225 PHE A O 1
ATOM 1812 N N . GLY A 1 226 ? -10.194 -7.129 11.700 1.00 95.25 226 GLY A N 1
ATOM 1813 C CA . GLY A 1 226 ? -10.844 -8.430 11.592 1.00 95.25 226 GLY A CA 1
ATOM 1814 C C . GLY A 1 226 ? -11.070 -8.776 10.120 1.00 95.25 226 GLY A C 1
ATOM 1815 O O . GLY A 1 226 ? -11.363 -7.892 9.313 1.00 95.25 226 GLY A O 1
ATOM 1816 N N . ILE A 1 227 ? -10.920 -10.053 9.769 1.00 96.19 227 ILE A N 1
ATOM 1817 C CA . ILE A 1 227 ? -11.030 -10.547 8.392 1.00 96.19 227 ILE A CA 1
ATOM 1818 C C . ILE A 1 227 ? -12.108 -11.626 8.350 1.00 96.19 227 ILE A C 1
ATOM 1820 O O . ILE A 1 227 ? -12.010 -12.618 9.067 1.00 96.19 227 ILE A O 1
ATOM 1824 N N . GLU A 1 228 ? -13.110 -11.437 7.499 1.00 96.62 228 GLU A N 1
ATOM 1825 C CA . GLU A 1 228 ? -14.157 -12.418 7.207 1.00 96.62 228 GLU A CA 1
ATOM 1826 C C . GLU A 1 228 ? -14.082 -12.805 5.726 1.00 96.62 228 GLU A C 1
ATOM 1828 O O . GLU A 1 228 ? -13.961 -11.930 4.867 1.00 96.62 228 GLU A O 1
ATOM 1833 N N . GLN A 1 229 ? -14.136 -14.103 5.419 1.00 95.19 229 GLN A N 1
ATOM 1834 C CA . GLN A 1 229 ? -14.121 -14.612 4.046 1.00 95.19 229 GLN A CA 1
ATOM 1835 C C . GLN A 1 229 ? -15.514 -15.089 3.640 1.00 95.19 229 GLN A C 1
ATOM 1837 O O . GLN A 1 229 ? -16.144 -15.860 4.359 1.00 95.19 229 GLN A O 1
ATOM 1842 N N . THR A 1 230 ? -15.948 -14.697 2.445 1.00 96.12 230 THR A N 1
ATOM 1843 C CA . THR A 1 230 ? -17.080 -15.317 1.745 1.00 96.12 230 THR A CA 1
ATOM 1844 C C . THR A 1 230 ? -16.585 -15.948 0.445 1.00 96.12 230 THR A C 1
ATOM 1846 O O . THR A 1 230 ? -15.693 -15.408 -0.216 1.00 96.12 230 THR A O 1
ATOM 1849 N N . VAL A 1 231 ? -17.140 -17.110 0.102 1.00 93.00 231 VAL A N 1
ATOM 1850 C CA . VAL A 1 231 ? -16.876 -17.852 -1.139 1.00 93.00 231 VAL A CA 1
ATOM 1851 C C . VAL A 1 231 ? -18.192 -17.956 -1.906 1.00 93.00 231 VAL A C 1
ATOM 1853 O O . VAL A 1 231 ? -19.224 -18.212 -1.279 1.00 93.00 231 VAL A O 1
ATOM 1856 N N . TYR A 1 232 ? -18.152 -17.733 -3.218 1.00 89.56 232 TYR A N 1
ATOM 1857 C CA . TYR A 1 232 ? -19.313 -17.797 -4.109 1.00 89.56 232 TYR A CA 1
ATOM 1858 C C . TYR A 1 232 ? -19.335 -19.078 -4.941 1.00 89.56 232 TYR A C 1
ATOM 1860 O O . TYR A 1 232 ? -18.244 -19.565 -5.318 1.00 89.56 232 TYR A O 1
#

Radius of gyration: 22.86 Å; chains: 1; bounding box: 55×45×83 Å

Secondary structure (DSSP, 8-state):
--SHHHHHHHHHHHHHHTS----PPPPEEEEEEEEEEE--TT-TT--BEEES-SEE-S-EEEEEEEEETTEEEEEESEEEEEESSGGGPEEEEEETTT-TT--EEEEETTEEEEEE-SS-EEEEEEEETT---EEEEEETT-SS--EEEEE-TTS-EEEEEEHHHHHHHHH-SSTTTSTTEEEEEPPPEEETTEEEEEEEEEETTSPPPEEEEEEEEEETTTTEEEEEEEE-